Protein AF-A0A2K8NU92-F1 (afdb_monomer_lite)

Sequence (331 aa):
MNNTTYQRGRPGYGSTSLFGLRGMIVTFQVIGMVFALAGLVAYIVYFGDISNNISGDKNVQGRALAAMILGLLTYLAWKTFYAGMIIIRFVRNSDDGEITANRFVLSALSLNLGGLLTPFILTRLPNVPVRSTINPRWFLSRSMGMIAVVGAPCFLLVFFLSALNGGDSPLTTTQLFDKNAGAFGVTLGVLISQVVITLFAAITVAFYYQKNSHDLFTGPKNALRTFMKIIAVIWLIVVTIELFILLFFAIVRIFGALADVLNTLSDRNRGPLMLFAAVFNLMWTVAAMTYYIYTINKTIVGIWSDEGVVYGHFSGFARLEKAENGQTRQR

Secondary structure (DSSP, 8-state):
------------S--S-HHHHHHHHHHHHHHHHHHHHHHHHHHHHTHHHHHHHHH-TT-HHHHHHHHHHHHHHHHHHHHHHHHHHHHHHHHHHS-HHHHHHTHHHHHHHHHTTT--HHHHHHTTS-------SS-HHHHHHHHHHHHHHHHHHHHHHHHHHHHHHSSSSPPPHHHHS-TTSTHHHHHHHHHHHHHHHHHHHHHHHHHHSSTTHHHHHHSS--HHHHHHHHHHHHHHHHHHHHHHHHHHHHHHHHHHHHHHHHHHHH-TT--HHHHHHHHHHHHHHHHHHHHHHHHHHHHHHHHHSSS-----S-HHHHHHHHHHHHHTT--

Foldseek 3Di:
DDDPDDDPDDPDDDPPPPVVLLVQLLVLLVVLLVVLVVVLVVCVVCLQVCLCVQAPQDALQSQLVSLLVSLVSQLLSLLSVQLSVVLNVDSVPDDLLQCLLCLLLNLLSCVSSVRLVSLVSSVVRAQDPRWNPDQSLLVLLQSVLVSLLPSLVSSLVSSVCSSQPPYDDGDDPCQCCPPPRPNNVSNVVSVVVSVVSNVLSVVSNVQRVDPCNVCLCVDDDDPSNVVNVVSSVVSLVVSLVSLVVVLVVLVVQLVVLVVCLVVQVVDPPHDPVSNVVSVVSNVVSCVSSVSSNVSSVVSNVQNPDRIGDRDHDPVPVVVVVVVVVVVVVVD

pLDDT: mean 73.71, std 16.77, range [27.08, 94.06]

Radius of gyration: 24.45 Å; chains: 1; bounding box: 86×33×76 Å

Structure (mmCIF, N/CA/C/O backbone):
data_AF-A0A2K8NU92-F1
#
_entry.id   AF-A0A2K8NU92-F1
#
loop_
_atom_site.group_PDB
_atom_site.id
_atom_site.type_symbol
_atom_site.label_atom_id
_atom_site.label_alt_id
_atom_site.label_comp_id
_atom_site.label_asym_id
_atom_site.label_entity_id
_atom_site.label_seq_id
_atom_site.pdbx_PDB_ins_code
_atom_site.Cartn_x
_atom_site.Cartn_y
_atom_site.Cartn_z
_atom_site.occupancy
_atom_site.B_iso_or_equiv
_atom_site.auth_seq_id
_atom_site.auth_comp_id
_atom_site.auth_asym_id
_atom_site.auth_atom_id
_atom_site.pdbx_PDB_model_num
ATOM 1 N N . MET A 1 1 ? -24.387 -0.490 37.968 1.00 33.34 1 MET A N 1
ATOM 2 C CA . MET A 1 1 ? -24.768 -1.577 37.042 1.00 33.34 1 MET A CA 1
ATOM 3 C C . MET A 1 1 ? -26.036 -1.142 36.327 1.00 33.34 1 MET A C 1
ATOM 5 O O . MET A 1 1 ? -27.087 -1.173 36.942 1.00 33.34 1 MET A O 1
ATOM 9 N N . ASN A 1 2 ? -25.928 -0.665 35.083 1.00 27.08 2 ASN A N 1
ATOM 10 C CA . ASN A 1 2 ? -27.082 -0.301 34.257 1.00 27.08 2 ASN A CA 1
ATOM 11 C C . ASN A 1 2 ? -27.146 -1.274 33.078 1.00 27.08 2 ASN A C 1
ATOM 13 O O . ASN A 1 2 ? -26.315 -1.213 32.176 1.00 27.08 2 ASN A O 1
ATOM 17 N N . ASN A 1 3 ? -28.120 -2.181 33.122 1.00 30.59 3 ASN A N 1
ATOM 18 C CA . ASN A 1 3 ? -28.486 -3.048 32.009 1.00 30.59 3 ASN A CA 1
ATOM 19 C C . ASN A 1 3 ? -29.237 -2.213 30.968 1.00 30.59 3 ASN A C 1
ATOM 21 O O . ASN A 1 3 ? -30.436 -1.983 31.101 1.00 30.59 3 ASN A O 1
ATOM 25 N N . THR A 1 4 ? -28.550 -1.760 29.922 1.00 34.31 4 THR A N 1
ATOM 26 C CA . THR A 1 4 ? -29.219 -1.300 28.701 1.00 34.31 4 THR A CA 1
ATOM 27 C C . THR A 1 4 ? -29.441 -2.496 27.793 1.00 34.31 4 THR A C 1
ATOM 29 O O . THR A 1 4 ? -28.552 -2.941 27.068 1.00 34.31 4 THR A O 1
ATOM 32 N N . THR A 1 5 ? -30.651 -3.028 27.880 1.00 31.44 5 THR A N 1
ATOM 33 C CA . THR A 1 5 ? -31.230 -4.025 26.990 1.00 31.44 5 THR A CA 1
ATOM 34 C C . THR A 1 5 ? -31.162 -3.519 25.547 1.00 31.44 5 THR A C 1
ATOM 36 O O . THR A 1 5 ? -31.811 -2.536 25.191 1.00 31.44 5 THR A O 1
ATOM 39 N N . TYR A 1 6 ? -30.361 -4.181 24.711 1.00 31.69 6 TYR A N 1
ATOM 40 C CA . TYR A 1 6 ? -30.320 -3.946 23.270 1.00 31.69 6 TYR A CA 1
ATOM 41 C C . TYR A 1 6 ? -31.692 -4.268 22.669 1.00 31.69 6 TYR A C 1
ATOM 43 O O . TYR A 1 6 ? -32.076 -5.435 22.562 1.00 31.69 6 TYR A O 1
ATOM 51 N N . GLN A 1 7 ? -32.440 -3.243 22.258 1.00 29.75 7 GLN A N 1
ATOM 52 C CA . GLN A 1 7 ? -33.589 -3.455 21.387 1.00 29.75 7 GLN A CA 1
ATOM 53 C C . GLN A 1 7 ? -33.080 -3.942 20.028 1.00 29.75 7 GLN A C 1
ATOM 55 O O . GLN A 1 7 ? -32.522 -3.181 19.239 1.00 29.75 7 GLN A O 1
ATOM 60 N N . ARG A 1 8 ? -33.274 -5.239 19.765 1.00 32.34 8 ARG A N 1
ATOM 61 C CA . ARG A 1 8 ? -33.175 -5.835 18.430 1.00 32.34 8 ARG A CA 1
ATOM 62 C C . ARG A 1 8 ? -34.247 -5.198 17.544 1.00 32.34 8 ARG A C 1
ATOM 64 O O . ARG A 1 8 ? -35.399 -5.631 17.541 1.00 32.34 8 ARG A O 1
ATOM 71 N N . GLY A 1 9 ? -33.873 -4.143 16.827 1.00 32.31 9 GLY A N 1
ATOM 72 C CA . GLY A 1 9 ? -34.696 -3.561 15.773 1.00 32.31 9 GLY A CA 1
ATOM 73 C C . GLY A 1 9 ? -34.977 -4.608 14.695 1.00 32.31 9 GLY A C 1
ATOM 74 O O . GLY A 1 9 ? -34.057 -5.230 14.169 1.00 32.31 9 GLY A O 1
ATOM 75 N N . ARG A 1 10 ? -36.263 -4.828 14.408 1.00 31.06 10 ARG A N 1
ATOM 76 C CA . ARG A 1 10 ? -36.746 -5.730 13.354 1.00 31.06 10 ARG A CA 1
ATOM 77 C C . ARG A 1 10 ? -36.214 -5.295 11.974 1.00 31.06 10 ARG A C 1
ATOM 79 O O . ARG A 1 10 ? -36.157 -4.092 11.714 1.00 31.06 10 ARG A O 1
ATOM 86 N N . PRO A 1 11 ? -35.889 -6.237 11.069 1.00 38.22 11 PRO A N 1
ATOM 87 C CA . PRO A 1 11 ? -35.462 -5.919 9.713 1.00 38.22 11 PRO A CA 1
ATOM 88 C C . PRO A 1 11 ? -36.681 -5.468 8.903 1.00 38.22 11 PRO A C 1
ATOM 90 O O . PRO A 1 11 ? -37.528 -6.269 8.523 1.00 38.22 11 PRO A O 1
ATOM 93 N N . GLY A 1 12 ? -36.792 -4.161 8.690 1.00 34.81 12 GLY A N 1
ATOM 94 C CA . GLY A 1 12 ? -37.878 -3.536 7.940 1.00 34.81 12 GLY A CA 1
ATOM 95 C C . GLY A 1 12 ? -37.355 -2.575 6.883 1.00 34.81 12 GLY A C 1
ATOM 96 O O . GLY A 1 12 ? -37.779 -1.432 6.864 1.00 34.81 12 GLY A O 1
ATOM 97 N N . TYR A 1 13 ? -36.412 -3.015 6.047 1.00 37.56 13 TYR A N 1
ATOM 98 C CA . TYR A 1 13 ? -36.081 -2.385 4.764 1.00 37.56 13 TYR A CA 1
ATOM 99 C C . TYR A 1 13 ? -35.713 -3.488 3.762 1.00 37.56 13 TYR A C 1
ATOM 101 O O . TYR A 1 13 ? -35.059 -4.461 4.131 1.00 37.56 13 TYR A O 1
ATOM 109 N N . GLY A 1 14 ? -36.212 -3.349 2.530 1.00 34.28 14 GLY A N 1
ATOM 110 C CA . GLY A 1 14 ? -36.289 -4.374 1.484 1.00 34.28 14 GLY A CA 1
ATOM 111 C C . GLY A 1 14 ? -35.090 -5.319 1.374 1.00 34.28 14 GLY A C 1
ATOM 112 O O . GLY A 1 14 ? -33.940 -4.910 1.242 1.00 34.28 14 GLY A O 1
ATOM 113 N N . SER A 1 15 ? -35.408 -6.610 1.388 1.00 36.81 15 SER A N 1
ATOM 114 C CA . SER A 1 15 ? -34.535 -7.781 1.333 1.00 36.81 15 SER A CA 1
ATOM 115 C C . SER A 1 15 ? -33.903 -8.041 -0.041 1.00 36.81 15 SER A C 1
ATOM 117 O O . SER A 1 15 ? -33.656 -9.192 -0.404 1.00 36.81 15 SER A O 1
ATOM 119 N N . THR A 1 16 ? -33.561 -7.005 -0.806 1.00 40.69 16 THR A N 1
ATOM 120 C CA . THR A 1 16 ? -32.764 -7.157 -2.033 1.00 40.69 16 THR A CA 1
ATOM 121 C C . THR A 1 16 ? -31.276 -7.330 -1.683 1.00 40.69 16 THR A C 1
ATOM 123 O O . THR A 1 16 ? -30.419 -6.488 -1.919 1.00 40.69 16 THR A O 1
ATOM 126 N N . SER A 1 17 ? -30.981 -8.494 -1.095 1.00 45.88 17 SER A N 1
ATOM 127 C CA . SER A 1 17 ? -29.691 -9.196 -1.014 1.00 45.88 17 SER A CA 1
ATOM 128 C C . SER A 1 17 ? -28.484 -8.495 -0.352 1.00 45.88 17 SER A C 1
ATOM 130 O O . SER A 1 17 ? -27.400 -8.425 -0.928 1.00 45.88 17 SER A O 1
ATOM 132 N N . LEU A 1 18 ? -28.583 -8.125 0.930 1.00 50.00 18 LEU A N 1
ATOM 133 C CA . LEU A 1 18 ? -27.384 -7.915 1.775 1.00 50.00 18 LEU A CA 1
ATOM 134 C C . LEU A 1 18 ? -26.476 -9.167 1.823 1.00 50.00 18 LEU A C 1
ATOM 136 O O . LEU A 1 18 ? -25.252 -9.052 1.893 1.00 50.00 18 LEU A O 1
ATOM 140 N N . PHE A 1 19 ? -27.060 -10.362 1.663 1.00 49.69 19 PHE A N 1
ATOM 141 C CA . PHE A 1 19 ? -26.328 -11.620 1.464 1.00 49.69 19 PHE A CA 1
ATOM 142 C C . PHE A 1 19 ? -25.446 -11.596 0.201 1.00 49.69 19 PHE A C 1
ATOM 144 O O . PHE A 1 19 ? -24.307 -12.062 0.226 1.00 49.69 19 PHE A O 1
ATOM 151 N N . GLY A 1 20 ? -25.940 -10.984 -0.883 1.00 62.38 20 GLY A N 1
ATOM 152 C CA . GLY A 1 20 ? -25.165 -10.745 -2.101 1.00 62.38 20 GLY A CA 1
ATOM 153 C C . GLY A 1 20 ? -24.042 -9.737 -1.862 1.00 62.38 20 GLY A C 1
ATOM 154 O O . GLY A 1 20 ? -22.917 -9.949 -2.301 1.00 62.38 20 GLY A O 1
ATOM 155 N N . LEU A 1 21 ? -24.308 -8.692 -1.077 1.00 69.12 21 LEU A N 1
ATOM 156 C CA . LEU A 1 21 ? -23.345 -7.633 -0.781 1.00 69.12 21 LEU A CA 1
ATOM 157 C C . LEU A 1 21 ? -22.121 -8.141 0.002 1.00 69.12 21 LEU A C 1
ATOM 159 O O . LEU A 1 21 ? -20.984 -7.838 -0.367 1.00 69.12 21 LEU A O 1
ATOM 163 N N . ARG A 1 22 ? -22.331 -8.977 1.028 1.00 70.06 22 ARG A N 1
ATOM 164 C CA . ARG A 1 22 ? -21.238 -9.654 1.753 1.00 70.06 22 ARG A CA 1
ATOM 165 C C . ARG A 1 22 ? -20.412 -10.547 0.828 1.00 70.06 22 ARG A C 1
ATOM 167 O O . ARG A 1 22 ? -19.183 -10.496 0.864 1.00 70.06 22 ARG A O 1
ATOM 174 N N . GLY A 1 23 ? -21.087 -11.336 -0.012 1.00 75.38 23 GLY A N 1
ATOM 175 C CA . GLY A 1 23 ? -20.443 -12.195 -1.004 1.00 75.38 23 GLY A CA 1
ATOM 176 C C . GLY A 1 23 ? -19.578 -11.398 -1.979 1.00 75.38 23 GLY A C 1
ATOM 177 O O . GLY A 1 23 ? -18.420 -11.743 -2.187 1.00 75.38 23 GLY A O 1
ATOM 178 N N . MET A 1 24 ? -20.086 -10.280 -2.500 1.00 76.38 24 MET A N 1
ATOM 179 C CA . MET A 1 24 ? -19.346 -9.422 -3.428 1.00 76.38 24 MET A CA 1
ATOM 180 C C . MET A 1 24 ? -18.107 -8.785 -2.785 1.00 76.38 24 MET A C 1
ATOM 182 O O . MET A 1 24 ? -17.064 -8.732 -3.432 1.00 76.38 24 MET A O 1
ATOM 186 N N . ILE A 1 25 ? -18.177 -8.357 -1.514 1.00 78.56 25 ILE A N 1
ATOM 187 C CA . ILE A 1 25 ? -16.995 -7.846 -0.795 1.00 78.56 25 ILE A CA 1
ATOM 188 C C . ILE A 1 25 ? -15.916 -8.930 -0.713 1.00 78.56 25 ILE A C 1
ATOM 190 O O . ILE A 1 25 ? -14.758 -8.667 -1.029 1.00 78.56 25 ILE A O 1
ATOM 194 N N . VAL A 1 26 ? -16.286 -10.153 -0.324 1.00 81.12 26 VAL A N 1
ATOM 195 C CA . VAL A 1 26 ? -15.334 -11.271 -0.234 1.00 81.12 26 VAL A CA 1
ATOM 196 C C . VAL A 1 26 ? -14.737 -11.581 -1.606 1.00 81.12 26 VAL A C 1
ATOM 198 O O . VAL A 1 26 ? -13.517 -11.662 -1.729 1.00 81.12 26 VAL A O 1
ATOM 201 N N . THR A 1 27 ? -15.567 -11.692 -2.643 1.00 79.94 27 THR A N 1
ATOM 202 C CA . THR A 1 27 ? -15.118 -11.992 -4.007 1.00 79.94 27 THR A CA 1
ATOM 203 C C . THR A 1 27 ? -14.156 -10.932 -4.535 1.00 79.94 27 THR A C 1
ATOM 205 O O . THR A 1 27 ? -13.107 -11.278 -5.071 1.00 79.94 27 THR A O 1
ATOM 208 N N . PHE A 1 28 ? -14.444 -9.643 -4.342 1.00 80.88 28 PHE A N 1
ATOM 209 C CA . PHE A 1 28 ? -13.551 -8.581 -4.804 1.00 80.88 28 PHE A CA 1
ATOM 210 C C . PHE A 1 28 ? -12.227 -8.530 -4.048 1.00 80.88 28 PHE A C 1
ATOM 212 O O . PHE A 1 28 ? -11.201 -8.257 -4.669 1.00 80.88 28 PHE A O 1
ATOM 219 N N . GLN A 1 29 ? -12.216 -8.847 -2.751 1.00 84.12 29 GLN A N 1
ATOM 220 C CA . GLN A 1 29 ? -10.955 -8.976 -2.022 1.00 84.12 29 GLN A CA 1
ATOM 221 C C . GLN A 1 29 ? -10.135 -10.170 -2.518 1.00 84.12 29 GLN A C 1
ATOM 223 O O . GLN A 1 29 ? -8.929 -10.041 -2.705 1.00 84.12 29 GLN A O 1
ATOM 228 N N . VAL A 1 30 ? -10.773 -11.311 -2.800 1.00 83.75 30 VAL A N 1
ATOM 229 C CA . VAL A 1 30 ? -10.085 -12.482 -3.370 1.00 83.75 30 VAL A CA 1
ATOM 230 C C . VAL A 1 30 ? -9.490 -12.158 -4.737 1.00 83.75 30 VAL A C 1
ATOM 232 O O . VAL A 1 30 ? -8.311 -12.416 -4.959 1.00 83.75 30 VAL A O 1
ATOM 235 N N . ILE A 1 31 ? -10.267 -11.532 -5.623 1.00 83.69 31 ILE A N 1
ATOM 236 C CA . ILE A 1 31 ? -9.792 -11.108 -6.944 1.00 83.69 31 ILE A CA 1
ATOM 237 C C . ILE A 1 31 ? -8.601 -10.147 -6.807 1.00 83.69 31 ILE A C 1
ATOM 239 O O . ILE A 1 31 ? -7.580 -10.344 -7.461 1.00 83.69 31 ILE A O 1
ATOM 243 N N . GLY A 1 32 ? -8.691 -9.151 -5.920 1.00 79.00 32 GLY A N 1
ATOM 244 C CA . GLY A 1 32 ? -7.596 -8.212 -5.660 1.00 79.00 32 GLY A CA 1
ATOM 245 C C . GLY A 1 32 ? -6.316 -8.900 -5.175 1.00 79.00 32 GLY A C 1
ATOM 246 O O . GLY A 1 32 ? -5.235 -8.603 -5.679 1.00 79.00 32 GLY A O 1
ATOM 247 N N . MET A 1 33 ? -6.432 -9.869 -4.260 1.00 85.56 33 MET A N 1
ATOM 248 C CA . MET A 1 33 ? -5.288 -10.663 -3.793 1.00 85.56 33 MET A CA 1
ATOM 249 C C . MET A 1 33 ? -4.657 -11.487 -4.922 1.00 85.56 33 MET A C 1
ATOM 251 O O . MET A 1 33 ? -3.433 -11.528 -5.030 1.00 85.56 33 MET A O 1
ATOM 255 N N . VAL A 1 34 ? -5.471 -12.103 -5.787 1.00 86.88 34 VAL A N 1
ATOM 256 C CA . VAL A 1 34 ? -4.979 -12.872 -6.942 1.00 86.88 34 VAL A CA 1
ATOM 257 C C . VAL A 1 34 ? -4.221 -11.971 -7.916 1.00 86.88 34 VAL A C 1
ATOM 259 O O . VAL A 1 34 ? -3.120 -12.326 -8.323 1.00 86.88 34 VAL A O 1
ATOM 262 N N . PHE A 1 35 ? -4.751 -10.789 -8.247 1.00 85.25 35 PHE A N 1
ATOM 263 C CA . PHE A 1 35 ? -4.058 -9.844 -9.130 1.00 85.25 35 PHE A CA 1
ATOM 264 C C . PHE A 1 35 ? -2.761 -9.304 -8.523 1.00 85.25 35 PHE A C 1
ATOM 266 O O . PHE A 1 35 ? -1.773 -9.170 -9.241 1.00 85.25 35 PHE A O 1
ATOM 273 N N . ALA A 1 36 ? -2.731 -9.031 -7.216 1.00 83.88 36 ALA A N 1
ATOM 274 C CA . ALA A 1 36 ? -1.512 -8.594 -6.540 1.00 83.88 36 ALA A CA 1
ATOM 275 C C . ALA A 1 36 ? -0.418 -9.674 -6.585 1.00 83.88 36 ALA A C 1
ATOM 277 O O . ALA A 1 36 ? 0.737 -9.371 -6.882 1.00 83.88 36 ALA A O 1
ATOM 278 N N . LEU A 1 37 ? -0.786 -10.938 -6.355 1.00 86.69 37 LEU A N 1
ATOM 279 C CA . LEU A 1 37 ? 0.138 -12.068 -6.462 1.00 86.69 37 LEU A CA 1
ATOM 280 C C . LEU A 1 37 ? 0.583 -12.307 -7.909 1.00 86.69 37 LEU A C 1
ATOM 282 O O . LEU A 1 37 ? 1.774 -12.477 -8.151 1.00 86.69 37 LEU A O 1
ATOM 286 N N . ALA A 1 38 ? -0.337 -12.266 -8.874 1.00 87.50 38 ALA A N 1
ATOM 287 C CA . ALA A 1 38 ? -0.013 -12.414 -10.290 1.00 87.50 38 ALA A CA 1
ATOM 288 C C . ALA A 1 38 ? 0.931 -11.303 -10.779 1.00 87.50 38 ALA A C 1
ATOM 290 O O . ALA A 1 38 ? 1.893 -11.587 -11.486 1.00 87.50 38 ALA A O 1
ATOM 291 N N . GLY A 1 39 ? 0.702 -10.054 -10.357 1.00 84.38 39 GLY A N 1
ATOM 292 C CA . GLY A 1 39 ? 1.579 -8.922 -10.662 1.00 84.38 39 GLY A CA 1
ATOM 293 C C . GLY A 1 39 ? 2.973 -9.071 -10.052 1.00 84.38 39 GLY A C 1
ATOM 294 O O . GLY A 1 39 ? 3.965 -8.798 -10.724 1.00 84.38 39 GLY A O 1
ATOM 295 N N . LEU A 1 40 ? 3.063 -9.568 -8.813 1.00 87.88 40 LEU A N 1
ATOM 296 C CA . LEU A 1 40 ? 4.345 -9.864 -8.174 1.00 87.88 40 LEU A CA 1
ATOM 297 C C . LEU A 1 40 ? 5.102 -10.974 -8.918 1.00 87.88 40 LEU A C 1
ATOM 299 O O . LEU A 1 40 ? 6.280 -10.807 -9.216 1.00 87.88 40 LEU A O 1
ATOM 303 N N . VAL A 1 41 ? 4.429 -12.078 -9.257 1.00 88.88 41 VAL A N 1
ATOM 304 C CA . VAL A 1 41 ? 5.028 -13.190 -10.014 1.00 88.88 41 VAL A CA 1
ATOM 305 C C . VAL A 1 41 ? 5.499 -12.721 -11.387 1.00 88.88 41 VAL A C 1
ATOM 307 O O . VAL A 1 41 ? 6.627 -13.018 -11.766 1.00 88.88 41 VAL A O 1
ATOM 310 N N . ALA A 1 42 ? 4.682 -11.945 -12.104 1.00 87.19 42 ALA A N 1
ATOM 311 C CA . ALA A 1 42 ? 5.072 -11.373 -13.387 1.00 87.19 42 ALA A CA 1
ATOM 312 C C . ALA A 1 42 ? 6.348 -10.528 -13.251 1.00 87.19 42 ALA A C 1
ATOM 314 O O . ALA A 1 42 ? 7.287 -10.718 -14.017 1.00 87.19 42 ALA A O 1
ATOM 315 N N . TYR A 1 43 ? 6.432 -9.655 -12.243 1.00 84.81 43 TYR A N 1
ATOM 316 C CA . TYR A 1 43 ? 7.632 -8.844 -12.033 1.00 84.81 43 TYR A CA 1
ATOM 317 C C . TYR A 1 43 ? 8.866 -9.689 -11.692 1.00 84.81 43 TYR A C 1
ATOM 319 O O . TYR A 1 43 ? 9.953 -9.390 -12.172 1.00 84.81 43 TYR A O 1
ATOM 327 N N . ILE A 1 44 ? 8.718 -10.747 -10.885 1.00 86.88 44 ILE A N 1
ATOM 328 C CA . ILE A 1 44 ? 9.822 -11.667 -10.566 1.00 86.88 44 ILE A CA 1
ATOM 329 C C . ILE A 1 44 ? 10.329 -12.359 -11.837 1.00 86.88 44 ILE A C 1
ATOM 331 O O . ILE A 1 44 ? 11.537 -12.419 -12.051 1.00 86.88 44 ILE A O 1
ATOM 335 N N . VAL A 1 45 ? 9.422 -12.849 -12.689 1.00 86.50 45 VAL A N 1
ATOM 336 C CA . VAL A 1 45 ? 9.775 -13.536 -13.943 1.00 86.50 45 VAL A CA 1
ATOM 337 C C . VAL A 1 45 ? 10.519 -12.603 -14.899 1.00 86.50 45 VAL A C 1
ATOM 339 O O . VAL A 1 45 ? 11.541 -12.993 -15.450 1.00 86.50 45 VAL A O 1
ATOM 342 N N . TYR A 1 46 ? 10.058 -11.359 -15.045 1.00 84.12 46 TYR A N 1
ATOM 343 C CA . TYR A 1 46 ? 10.686 -10.362 -15.920 1.00 84.12 46 TYR A CA 1
ATOM 344 C C . TYR A 1 46 ? 11.769 -9.525 -15.223 1.00 84.12 46 TYR A C 1
ATOM 346 O O . TYR A 1 46 ? 12.210 -8.512 -15.766 1.00 84.12 46 TYR A O 1
ATOM 354 N N . PHE A 1 47 ? 12.217 -9.909 -14.022 1.00 82.31 47 PHE A N 1
ATOM 355 C CA . PHE A 1 47 ? 13.162 -9.099 -13.251 1.00 82.31 47 PHE A CA 1
ATOM 356 C C . PHE A 1 47 ? 14.485 -8.889 -13.991 1.00 82.31 47 PHE A C 1
ATOM 358 O O . PHE A 1 47 ? 15.010 -7.778 -13.981 1.00 82.31 47 PHE A O 1
ATOM 365 N N . GLY A 1 48 ? 15.010 -9.939 -14.635 1.00 74.50 48 GLY A N 1
ATOM 366 C CA . GLY A 1 48 ? 16.255 -9.874 -15.407 1.00 74.50 48 GLY A CA 1
ATOM 367 C C . GLY A 1 48 ? 16.167 -8.844 -16.531 1.00 74.50 48 GLY A C 1
ATOM 368 O O . GLY A 1 48 ? 16.959 -7.905 -16.568 1.00 74.50 48 GLY A O 1
ATOM 369 N N . ASP A 1 49 ? 15.128 -8.943 -17.360 1.00 79.94 49 ASP A N 1
ATOM 370 C CA . ASP A 1 49 ? 14.887 -8.017 -18.470 1.00 79.94 49 ASP A CA 1
ATOM 371 C C . ASP A 1 49 ? 14.677 -6.576 -17.982 1.00 79.94 49 ASP A C 1
ATOM 373 O O . ASP A 1 49 ? 15.210 -5.627 -18.557 1.00 79.94 49 ASP A O 1
ATOM 377 N N . ILE A 1 50 ? 13.918 -6.384 -16.899 1.00 78.81 50 ILE A N 1
ATOM 378 C CA . ILE A 1 50 ? 13.659 -5.057 -16.320 1.00 78.81 50 ILE A CA 1
ATOM 379 C C . ILE A 1 50 ? 14.947 -4.457 -15.751 1.00 78.81 50 ILE A C 1
ATOM 381 O O . ILE A 1 50 ? 15.243 -3.286 -15.989 1.00 78.81 50 ILE A O 1
ATOM 385 N N . SER A 1 51 ? 15.727 -5.252 -15.018 1.00 74.25 51 SER A N 1
ATOM 386 C CA . SER A 1 51 ? 17.011 -4.826 -14.465 1.00 74.25 51 SER A CA 1
ATOM 387 C C . SER A 1 51 ? 17.963 -4.410 -15.584 1.00 74.25 51 SER A C 1
ATOM 389 O O . SER A 1 51 ? 18.528 -3.316 -15.525 1.00 74.25 51 SER A O 1
ATOM 391 N N . ASN A 1 52 ? 18.083 -5.220 -16.637 1.00 73.50 52 ASN A N 1
ATOM 392 C CA . ASN A 1 52 ? 18.979 -4.949 -17.760 1.00 73.50 52 ASN A CA 1
ATOM 393 C C . ASN A 1 52 ? 18.542 -3.700 -18.552 1.00 73.50 52 ASN A C 1
ATOM 395 O O . ASN A 1 52 ? 19.384 -2.870 -18.888 1.00 73.50 52 ASN A O 1
ATOM 399 N N . ASN A 1 53 ? 17.234 -3.479 -18.739 1.00 77.00 53 ASN A N 1
ATOM 400 C CA . ASN A 1 53 ? 16.702 -2.275 -19.395 1.00 77.00 53 ASN A CA 1
ATOM 401 C C . ASN A 1 53 ? 16.897 -0.982 -18.584 1.00 77.00 53 ASN A C 1
ATOM 403 O O . ASN A 1 53 ? 17.093 0.084 -19.162 1.00 77.00 53 ASN A O 1
ATOM 407 N N . ILE A 1 54 ? 16.830 -1.050 -17.251 1.00 72.31 54 ILE A N 1
ATOM 408 C CA . ILE A 1 54 ? 17.006 0.125 -16.380 1.00 72.31 54 ILE A CA 1
ATOM 409 C C . ILE A 1 54 ? 18.481 0.515 -16.253 1.00 72.31 54 ILE A C 1
ATOM 411 O O . ILE A 1 54 ? 18.801 1.689 -16.060 1.00 72.31 54 ILE A O 1
ATOM 415 N N . SER A 1 55 ? 19.383 -0.464 -16.296 1.00 63.16 55 SER A N 1
ATOM 416 C CA . SER A 1 55 ? 20.745 -0.286 -15.798 1.00 63.16 55 SER A CA 1
ATOM 417 C C . SER A 1 55 ? 21.835 -0.474 -16.859 1.00 63.16 55 SER A C 1
ATOM 419 O O . SER A 1 55 ? 22.907 0.119 -16.726 1.00 63.16 55 SER A O 1
ATOM 421 N N . GLY A 1 56 ? 21.576 -1.227 -17.933 1.00 61.62 56 GLY A N 1
ATOM 422 C CA . GLY A 1 56 ? 22.642 -1.823 -18.740 1.00 61.62 56 GLY A CA 1
ATOM 423 C C . GLY A 1 56 ? 23.448 -2.831 -17.907 1.00 61.62 56 GLY A C 1
ATOM 424 O O . GLY A 1 56 ? 23.591 -2.668 -16.697 1.00 61.62 56 GLY A O 1
ATOM 425 N N . ASP A 1 57 ? 24.002 -3.869 -18.534 1.00 60.72 57 ASP A N 1
ATOM 426 C CA . ASP A 1 57 ? 24.515 -5.098 -17.885 1.00 60.72 57 ASP A CA 1
ATOM 427 C C . ASP A 1 57 ? 25.508 -4.942 -16.706 1.00 60.72 57 ASP A C 1
ATOM 429 O O . ASP A 1 57 ? 25.860 -5.929 -16.061 1.00 60.72 57 ASP A O 1
ATOM 433 N N . LYS A 1 58 ? 26.009 -3.737 -16.395 1.00 66.31 58 LYS A N 1
ATOM 434 C CA . LYS A 1 58 ? 27.054 -3.504 -15.380 1.00 66.31 58 LYS A CA 1
ATOM 435 C C . LYS A 1 58 ? 26.775 -2.375 -14.384 1.00 66.31 58 LYS A C 1
ATOM 437 O O . LYS A 1 58 ? 27.632 -2.094 -13.545 1.00 66.31 58 LYS A O 1
ATOM 442 N N . ASN A 1 59 ? 25.620 -1.710 -14.431 1.00 79.69 59 ASN A N 1
ATOM 443 C CA . ASN A 1 59 ? 25.355 -0.607 -13.506 1.00 79.69 59 ASN A CA 1
ATOM 444 C C . ASN A 1 59 ? 24.755 -1.101 -12.177 1.00 79.69 59 ASN A C 1
ATOM 446 O O . ASN A 1 59 ? 23.551 -1.337 -12.046 1.00 79.69 59 ASN A O 1
ATOM 450 N N . VAL A 1 60 ? 25.610 -1.179 -11.154 1.00 81.19 60 VAL A N 1
ATOM 451 C CA . VAL A 1 60 ? 25.263 -1.585 -9.780 1.00 81.19 60 VAL A CA 1
ATOM 452 C C . VAL A 1 60 ? 24.118 -0.742 -9.197 1.00 81.19 60 VAL A C 1
ATOM 454 O O . VAL A 1 60 ? 23.252 -1.268 -8.498 1.0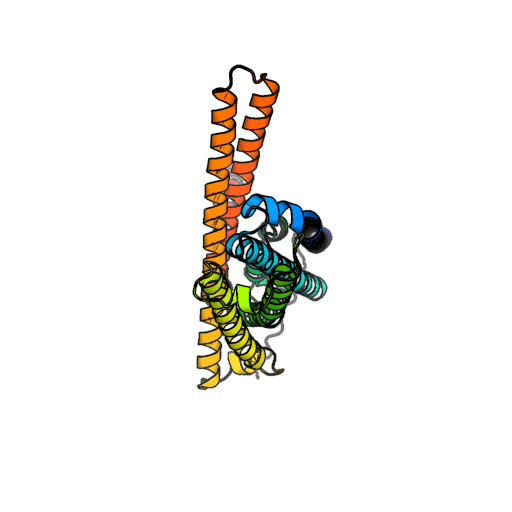0 81.19 60 VAL A O 1
ATOM 457 N N . GLN A 1 61 ? 24.069 0.559 -9.507 1.00 82.50 61 GLN A N 1
ATOM 458 C CA . GLN A 1 61 ? 23.030 1.457 -8.998 1.00 82.50 61 GLN A CA 1
ATOM 459 C C . GLN A 1 61 ? 21.656 1.129 -9.586 1.00 82.50 61 GLN A C 1
ATOM 461 O O . GLN A 1 61 ? 20.674 1.057 -8.849 1.00 82.50 61 GLN A O 1
ATOM 466 N N . GLY A 1 62 ? 21.576 0.908 -10.900 1.00 81.38 62 GLY A N 1
ATOM 467 C CA . GLY A 1 62 ? 20.307 0.603 -11.559 1.00 81.38 62 GLY A CA 1
ATOM 468 C C . GLY A 1 62 ? 19.726 -0.740 -11.106 1.00 81.38 62 GLY A C 1
ATOM 469 O O . GLY A 1 62 ? 18.521 -0.849 -10.889 1.00 81.38 62 GLY A O 1
ATOM 470 N N . ARG A 1 63 ? 20.584 -1.725 -10.822 1.00 82.38 63 ARG A N 1
ATOM 471 C CA . ARG A 1 63 ? 20.167 -2.997 -10.219 1.00 82.38 63 ARG A CA 1
ATOM 472 C C . ARG A 1 63 ? 19.669 -2.851 -8.781 1.00 82.38 63 ARG A C 1
ATOM 474 O O . ARG A 1 63 ? 18.650 -3.443 -8.431 1.00 82.38 63 ARG A O 1
ATOM 481 N N . ALA A 1 64 ? 20.332 -2.037 -7.957 1.00 85.69 64 ALA A N 1
ATOM 482 C CA . ALA A 1 64 ? 19.843 -1.724 -6.613 1.00 85.69 64 ALA A CA 1
ATOM 483 C C . ALA A 1 64 ? 18.463 -1.036 -6.663 1.00 85.69 64 ALA A C 1
ATOM 485 O O . ALA A 1 64 ? 17.583 -1.357 -5.866 1.00 85.69 64 ALA A O 1
ATOM 486 N N . LEU A 1 65 ? 18.232 -0.151 -7.638 1.00 86.44 65 LEU A N 1
ATOM 487 C CA . LEU A 1 65 ? 16.923 0.472 -7.860 1.00 86.44 65 LEU A CA 1
ATOM 488 C C . LEU A 1 65 ? 15.862 -0.541 -8.317 1.00 86.44 65 LEU A C 1
ATOM 490 O O . LEU A 1 65 ? 14.759 -0.546 -7.772 1.00 86.44 65 LEU A O 1
ATOM 494 N N . ALA A 1 66 ? 16.183 -1.437 -9.254 1.00 86.19 66 ALA A N 1
ATOM 495 C CA . ALA A 1 66 ? 15.263 -2.491 -9.690 1.00 86.19 66 ALA A CA 1
ATOM 496 C C . ALA A 1 66 ? 14.884 -3.435 -8.534 1.00 86.19 66 ALA A C 1
ATOM 498 O O . ALA A 1 66 ? 13.706 -3.755 -8.347 1.00 86.19 66 ALA A O 1
ATOM 499 N N . ALA A 1 67 ? 15.862 -3.822 -7.708 1.00 88.56 67 ALA A N 1
ATOM 500 C CA . ALA A 1 67 ? 15.645 -4.622 -6.504 1.00 88.56 67 ALA A CA 1
ATOM 501 C C . ALA A 1 67 ? 14.802 -3.879 -5.453 1.00 88.56 67 ALA A C 1
ATOM 503 O O . ALA A 1 67 ? 13.962 -4.489 -4.792 1.00 88.56 67 ALA A O 1
ATOM 504 N N . MET A 1 68 ? 14.977 -2.559 -5.318 1.00 89.44 68 MET A N 1
ATOM 505 C CA . MET A 1 68 ? 14.147 -1.718 -4.449 1.00 89.44 68 MET A CA 1
ATOM 506 C C . MET A 1 68 ? 12.686 -1.711 -4.908 1.00 89.44 68 MET A C 1
ATOM 508 O O . MET A 1 68 ? 11.788 -1.843 -4.077 1.00 89.44 68 MET A O 1
ATOM 512 N N . ILE A 1 69 ? 12.440 -1.609 -6.218 1.00 89.44 69 ILE A N 1
ATOM 513 C CA . ILE A 1 69 ? 11.087 -1.681 -6.784 1.00 89.44 69 ILE A CA 1
ATOM 514 C C . ILE A 1 69 ? 10.465 -3.056 -6.504 1.00 89.44 69 ILE A C 1
ATOM 516 O O . ILE A 1 69 ? 9.321 -3.122 -6.058 1.00 89.44 69 ILE A O 1
ATOM 520 N N . LEU A 1 70 ? 11.214 -4.149 -6.679 1.00 89.88 70 LEU A N 1
ATOM 521 C CA . LEU A 1 70 ? 10.721 -5.495 -6.369 1.00 89.88 70 LEU A CA 1
ATOM 522 C C . LEU A 1 70 ? 10.410 -5.679 -4.874 1.00 89.88 70 LEU A C 1
ATOM 524 O O . LEU A 1 70 ? 9.367 -6.232 -4.512 1.00 89.88 70 LEU A O 1
ATOM 528 N N . GLY A 1 71 ? 1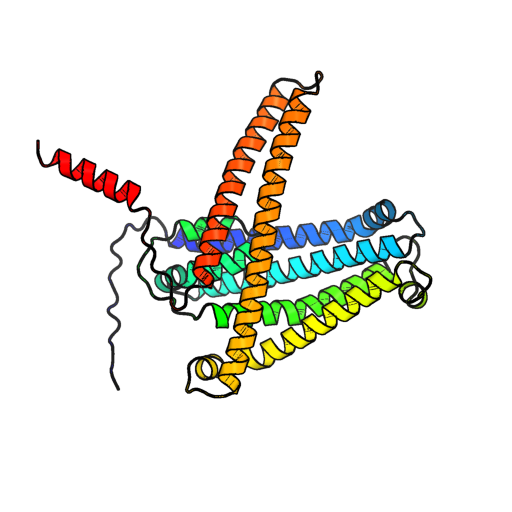1.271 -5.166 -3.992 1.00 90.69 71 GLY A N 1
ATOM 529 C CA . GLY A 1 71 ? 11.000 -5.118 -2.555 1.00 90.69 71 GLY A CA 1
ATOM 530 C C . GLY A 1 71 ? 9.703 -4.362 -2.254 1.00 90.69 71 GLY A C 1
ATOM 531 O O . GLY A 1 71 ? 8.860 -4.851 -1.497 1.00 90.69 71 GLY A O 1
ATOM 532 N N . LEU A 1 72 ? 9.491 -3.208 -2.898 1.00 90.25 72 LEU A N 1
ATOM 533 C CA . LEU A 1 72 ? 8.288 -2.390 -2.723 1.00 90.25 72 LEU A CA 1
ATOM 534 C C . LEU A 1 72 ? 7.033 -3.126 -3.194 1.00 90.25 72 LEU A C 1
ATOM 536 O O . LEU A 1 72 ? 6.033 -3.146 -2.480 1.00 90.25 72 LEU A O 1
ATOM 540 N N . LEU A 1 73 ? 7.087 -3.776 -4.357 1.00 89.56 73 LEU A N 1
ATOM 541 C CA . LEU A 1 73 ? 5.986 -4.592 -4.870 1.00 89.56 73 LEU A CA 1
ATOM 542 C C . LEU A 1 73 ? 5.671 -5.766 -3.942 1.00 89.56 73 LEU A C 1
ATOM 544 O O . LEU A 1 73 ? 4.501 -6.045 -3.693 1.00 89.56 73 LEU A O 1
ATOM 548 N N . THR A 1 74 ? 6.691 -6.400 -3.364 1.00 91.06 74 THR A N 1
ATOM 549 C CA . THR A 1 74 ? 6.513 -7.464 -2.365 1.00 91.06 74 THR A CA 1
ATOM 550 C C . THR A 1 74 ? 5.809 -6.934 -1.117 1.00 91.06 74 THR A C 1
ATOM 552 O O . THR A 1 74 ? 4.856 -7.548 -0.636 1.00 91.06 74 THR A O 1
ATOM 555 N N . TYR A 1 75 ? 6.226 -5.769 -0.612 1.00 90.69 75 TYR A N 1
ATOM 556 C CA . TYR A 1 75 ? 5.576 -5.118 0.525 1.00 90.69 75 TYR A CA 1
ATOM 557 C C . TYR A 1 75 ? 4.108 -4.787 0.232 1.00 90.69 75 TYR A C 1
ATOM 559 O O . TYR A 1 75 ? 3.232 -5.072 1.048 1.00 90.69 75 TYR A O 1
ATOM 567 N N . LEU A 1 76 ? 3.819 -4.230 -0.948 1.00 88.69 76 LEU A N 1
ATOM 568 C CA . LEU A 1 76 ? 2.457 -3.909 -1.378 1.00 88.69 76 LEU A CA 1
ATOM 569 C C . LEU A 1 76 ? 1.599 -5.168 -1.567 1.00 88.69 76 LEU A C 1
ATOM 571 O O . LEU A 1 76 ? 0.431 -5.172 -1.173 1.00 88.69 76 LEU A O 1
ATOM 575 N N . ALA A 1 77 ? 2.166 -6.250 -2.103 1.00 87.88 77 ALA A N 1
ATOM 576 C CA . ALA A 1 77 ? 1.489 -7.537 -2.230 1.00 87.88 77 ALA A CA 1
ATOM 577 C C . ALA A 1 77 ? 1.162 -8.134 -0.853 1.00 87.88 77 ALA A C 1
ATOM 579 O O . ALA A 1 77 ? 0.024 -8.541 -0.615 1.00 87.88 77 ALA A O 1
ATOM 580 N N . TRP A 1 78 ? 2.112 -8.105 0.089 1.00 90.00 78 TRP A N 1
ATOM 581 C CA . TRP A 1 78 ? 1.881 -8.538 1.468 1.00 90.00 78 TRP A CA 1
ATOM 582 C C . TRP A 1 78 ? 0.811 -7.693 2.167 1.00 90.00 78 TRP A C 1
ATOM 584 O O . TRP A 1 78 ? -0.121 -8.239 2.761 1.00 90.00 78 TRP A O 1
ATOM 594 N N . LYS A 1 79 ? 0.902 -6.362 2.053 1.00 87.25 79 LYS A N 1
ATOM 595 C CA . LYS A 1 79 ? -0.102 -5.419 2.565 1.00 87.25 79 LYS A CA 1
ATOM 596 C C . LYS A 1 79 ? -1.494 -5.769 2.033 1.00 87.25 79 LYS A C 1
ATOM 598 O O . LYS A 1 79 ? -2.426 -5.897 2.829 1.00 87.25 79 LYS A O 1
ATOM 603 N N . THR A 1 80 ? -1.603 -6.002 0.721 1.00 86.00 80 THR A N 1
ATOM 604 C CA . THR A 1 80 ? -2.834 -6.410 0.020 1.00 86.00 80 THR A CA 1
ATOM 605 C C . THR A 1 80 ? -3.393 -7.722 0.562 1.00 86.00 80 THR A C 1
ATOM 607 O O . THR A 1 80 ? -4.568 -7.795 0.924 1.00 86.00 80 THR A O 1
ATOM 610 N N . PHE A 1 81 ? -2.543 -8.740 0.688 1.00 86.69 81 PHE A N 1
ATOM 611 C CA . PHE A 1 81 ? -2.925 -10.054 1.191 1.00 86.69 81 PHE A CA 1
ATOM 612 C C . PHE A 1 81 ? -3.414 -9.998 2.645 1.00 86.69 81 PHE A C 1
ATOM 614 O O . PHE A 1 81 ? -4.510 -10.462 2.966 1.00 86.69 81 PHE A O 1
ATOM 621 N N . TYR A 1 82 ? -2.641 -9.369 3.533 1.00 88.31 82 TYR A N 1
ATOM 622 C CA . TYR A 1 82 ? -2.959 -9.314 4.957 1.00 88.31 82 TYR A CA 1
ATOM 623 C C . TYR A 1 82 ? -4.241 -8.527 5.247 1.00 88.31 82 TYR A C 1
ATOM 625 O O . TYR A 1 82 ? -5.113 -9.008 5.977 1.00 88.31 82 TYR A O 1
ATOM 633 N N . ALA A 1 83 ? -4.408 -7.337 4.664 1.00 83.94 83 ALA A N 1
ATOM 634 C CA . ALA A 1 83 ? -5.629 -6.579 4.913 1.00 83.94 83 ALA A CA 1
ATOM 635 C C . ALA A 1 83 ? -6.849 -7.199 4.205 1.00 83.94 83 ALA A C 1
ATOM 637 O O . ALA A 1 83 ? -7.946 -7.147 4.761 1.00 83.94 83 ALA A O 1
ATOM 638 N N . GLY A 1 84 ? -6.669 -7.856 3.051 1.00 83.56 84 GLY A N 1
ATOM 639 C CA . GLY A 1 84 ? -7.713 -8.665 2.413 1.00 83.56 84 GLY A CA 1
ATOM 640 C C . GLY A 1 84 ? -8.225 -9.772 3.342 1.00 83.56 84 GLY A C 1
ATOM 641 O O . GLY A 1 84 ? -9.434 -9.891 3.557 1.00 83.56 84 GLY A O 1
ATOM 642 N N . MET A 1 85 ? -7.317 -10.510 3.992 1.00 86.12 85 MET A N 1
ATOM 643 C CA . MET A 1 85 ? -7.674 -11.512 5.007 1.00 86.12 85 MET A CA 1
ATOM 644 C C . MET A 1 85 ? -8.432 -10.909 6.197 1.00 86.12 85 MET A C 1
ATOM 646 O O . MET A 1 85 ? -9.422 -11.492 6.646 1.00 86.12 85 MET A O 1
ATOM 650 N N . ILE A 1 86 ? -8.008 -9.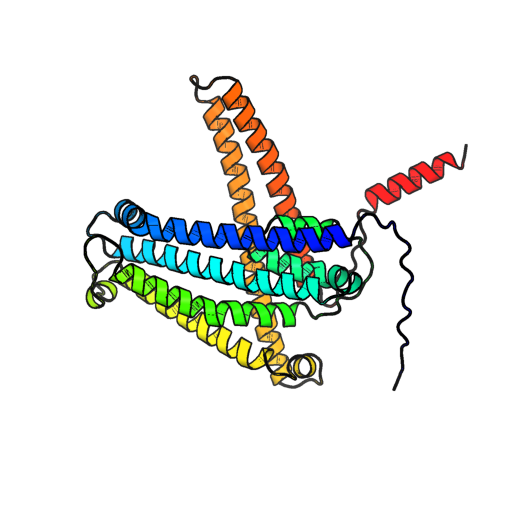743 6.702 1.00 85.44 86 ILE A N 1
ATOM 651 C CA . ILE A 1 86 ? -8.712 -9.047 7.793 1.00 85.44 86 ILE A CA 1
ATOM 652 C C . ILE A 1 86 ? -10.135 -8.679 7.375 1.00 85.44 86 ILE A C 1
ATOM 654 O O . ILE A 1 86 ? -11.066 -8.939 8.135 1.00 85.44 86 ILE A O 1
ATOM 658 N N . ILE A 1 87 ? -10.321 -8.111 6.181 1.00 83.25 87 ILE A N 1
ATOM 659 C CA . ILE A 1 87 ? -11.644 -7.703 5.692 1.00 83.25 87 ILE A CA 1
ATOM 660 C C . ILE A 1 87 ? -12.552 -8.925 5.532 1.00 83.25 87 ILE A C 1
ATOM 662 O O . ILE A 1 87 ? -13.687 -8.900 6.000 1.00 83.25 87 ILE A O 1
ATOM 666 N N . ILE A 1 88 ? -12.058 -10.018 4.941 1.00 84.44 88 ILE A N 1
ATOM 667 C CA . ILE A 1 88 ? -12.836 -11.257 4.784 1.00 84.44 88 ILE A CA 1
ATOM 668 C C . ILE A 1 88 ? -13.229 -11.822 6.152 1.00 84.44 88 ILE A C 1
ATOM 670 O O . ILE A 1 88 ? -14.389 -12.179 6.364 1.00 84.44 88 ILE A O 1
ATOM 674 N N . ARG A 1 89 ? -12.285 -11.883 7.099 1.00 85.62 89 ARG A N 1
ATOM 675 C CA . ARG A 1 89 ? -12.551 -12.365 8.459 1.00 85.62 89 ARG A CA 1
ATOM 676 C C . ARG A 1 89 ? -13.551 -11.471 9.190 1.00 85.62 89 ARG A C 1
ATOM 678 O O . ARG A 1 89 ? -14.386 -11.993 9.921 1.00 85.62 89 ARG A O 1
ATOM 685 N N . PHE A 1 90 ? -13.475 -10.159 8.997 1.00 81.19 90 PHE A N 1
ATOM 686 C CA . PHE A 1 90 ? -14.408 -9.204 9.583 1.00 81.19 90 PHE A CA 1
ATOM 687 C C . PHE A 1 90 ? -15.821 -9.396 9.017 1.00 81.19 90 PHE A C 1
ATOM 689 O O . PHE A 1 90 ? -16.756 -9.649 9.764 1.00 81.19 90 PHE A O 1
ATOM 696 N N . VAL A 1 91 ? -15.973 -9.397 7.689 1.00 81.31 91 VAL A N 1
ATOM 697 C CA . VAL A 1 91 ? -17.277 -9.538 7.013 1.00 81.31 91 VAL A CA 1
ATOM 698 C C . VAL A 1 91 ? -17.949 -10.885 7.303 1.00 81.31 91 VAL A C 1
ATOM 700 O O . VAL A 1 91 ? -19.175 -10.956 7.374 1.00 81.31 91 VAL A O 1
ATOM 703 N N . ARG A 1 92 ? -17.169 -11.960 7.484 1.00 80.81 92 ARG A N 1
ATOM 704 C CA . ARG A 1 92 ? -17.708 -13.288 7.822 1.00 80.81 92 ARG A CA 1
ATOM 705 C C . ARG A 1 92 ? -18.176 -13.415 9.271 1.00 80.81 92 ARG A C 1
ATOM 707 O O . ARG A 1 92 ? -19.085 -14.197 9.516 1.00 80.81 92 ARG A O 1
ATOM 714 N N . ASN A 1 93 ? -17.564 -12.683 10.203 1.00 79.88 93 ASN A N 1
ATOM 715 C CA . ASN A 1 93 ? -17.831 -12.830 11.638 1.00 79.88 93 ASN A CA 1
ATOM 716 C C . ASN A 1 93 ? -18.703 -11.712 12.232 1.00 79.88 93 ASN A C 1
ATOM 718 O O . ASN A 1 93 ? -19.094 -11.829 13.388 1.00 79.88 93 ASN A O 1
ATOM 722 N N . SER A 1 94 ? -18.990 -10.650 11.475 1.00 74.31 94 SER A N 1
ATOM 723 C CA . SER A 1 94 ? -19.777 -9.502 11.940 1.00 74.31 94 SER A CA 1
ATOM 724 C C . SER A 1 94 ? -21.216 -9.493 11.419 1.00 74.31 94 SER A C 1
ATOM 726 O O . SER A 1 94 ? -21.523 -9.977 10.322 1.00 74.31 94 SER A O 1
ATOM 728 N N . ASP A 1 95 ? -22.103 -8.873 12.197 1.00 75.19 95 ASP A N 1
ATOM 729 C CA . ASP A 1 95 ? -23.489 -8.597 11.809 1.00 75.19 95 ASP A CA 1
ATOM 730 C C . ASP A 1 95 ? -23.583 -7.419 10.819 1.00 75.19 95 ASP A C 1
ATOM 732 O O . ASP A 1 95 ? -22.692 -6.573 10.734 1.00 75.19 95 ASP A O 1
ATOM 736 N N . ASP A 1 96 ? -24.682 -7.327 10.055 1.00 63.41 96 ASP A N 1
ATOM 737 C CA . ASP A 1 96 ? -24.851 -6.298 9.006 1.00 63.41 96 ASP A CA 1
ATOM 738 C C . ASP A 1 96 ? -24.811 -4.873 9.577 1.00 63.41 96 ASP A C 1
ATOM 740 O O . ASP A 1 96 ? -24.301 -3.941 8.945 1.00 63.41 96 ASP A O 1
ATOM 744 N N . GLY A 1 97 ? -25.301 -4.717 10.810 1.00 61.56 97 GLY A N 1
ATOM 745 C CA . GLY A 1 97 ? -25.213 -3.469 11.561 1.00 61.56 97 GLY A CA 1
ATOM 746 C C . GLY A 1 97 ? -23.770 -3.089 11.897 1.00 61.56 97 GLY A C 1
ATOM 747 O O . GLY A 1 97 ? -23.399 -1.926 11.756 1.00 61.56 97 GLY A O 1
ATOM 748 N N . GLU A 1 98 ? -22.929 -4.059 12.259 1.00 64.44 98 GLU A N 1
ATOM 749 C CA . GLU A 1 98 ? -21.514 -3.824 12.565 1.00 64.44 98 GLU A CA 1
ATOM 750 C C . GLU A 1 98 ? -20.699 -3.497 11.309 1.00 64.44 98 GLU A C 1
ATOM 752 O O . GLU A 1 98 ? -19.822 -2.632 11.346 1.00 64.44 98 GLU A O 1
ATOM 757 N N . ILE A 1 99 ? -21.000 -4.142 10.178 1.00 68.00 99 ILE A N 1
ATOM 758 C CA . ILE A 1 99 ? -20.356 -3.848 8.888 1.00 68.00 99 ILE A CA 1
ATOM 759 C C . ILE A 1 99 ? -20.681 -2.418 8.450 1.00 68.00 99 ILE A C 1
ATOM 761 O O . ILE A 1 99 ? -19.790 -1.667 8.049 1.00 68.00 99 ILE A O 1
ATOM 765 N N . THR A 1 100 ? -21.946 -2.018 8.582 1.00 65.50 100 THR A N 1
ATOM 766 C CA . THR A 1 100 ? -22.394 -0.661 8.248 1.00 65.50 100 THR A CA 1
ATOM 767 C C . THR A 1 100 ? -21.765 0.380 9.179 1.00 65.50 100 THR A C 1
ATOM 769 O O . THR A 1 100 ? -21.312 1.426 8.711 1.00 65.50 100 THR A O 1
ATOM 772 N N . ALA A 1 101 ? -21.651 0.072 10.475 1.00 60.09 101 ALA A N 1
ATOM 773 C CA . ALA A 1 101 ? -21.040 0.948 11.474 1.00 60.09 101 ALA A CA 1
ATOM 774 C C . ALA A 1 101 ? -19.529 1.162 11.252 1.00 60.09 101 ALA A C 1
ATOM 776 O O . ALA A 1 101 ? -19.021 2.257 11.484 1.00 60.09 101 ALA A O 1
ATOM 777 N N . ASN A 1 102 ? -18.814 0.146 10.756 1.00 67.56 102 ASN A N 1
ATOM 778 C CA . ASN A 1 102 ? -17.359 0.183 10.554 1.00 67.56 102 ASN A CA 1
ATOM 779 C C . ASN A 1 102 ? -16.942 0.393 9.083 1.00 67.56 102 ASN A C 1
ATOM 781 O O . ASN A 1 102 ? -15.766 0.243 8.734 1.00 67.56 102 ASN A O 1
ATOM 785 N N . ARG A 1 103 ? -17.878 0.775 8.202 1.00 70.81 103 ARG A N 1
ATOM 786 C CA . ARG A 1 103 ? -17.651 0.887 6.748 1.00 70.81 103 ARG A CA 1
ATOM 787 C C . ARG A 1 103 ? -16.470 1.781 6.361 1.00 70.81 103 ARG A C 1
ATOM 789 O O . ARG A 1 103 ? -15.796 1.496 5.381 1.00 70.81 103 ARG A O 1
ATOM 796 N N . PHE A 1 104 ? -16.181 2.838 7.122 1.00 68.25 104 PHE A N 1
ATOM 797 C CA . PHE A 1 104 ? -15.075 3.754 6.817 1.00 68.25 104 PHE A CA 1
ATOM 798 C C . PHE A 1 104 ? -13.711 3.163 7.163 1.00 68.25 104 PHE A C 1
ATOM 800 O O . PHE A 1 104 ? -12.750 3.399 6.442 1.00 68.25 104 PHE A O 1
ATOM 807 N N . VAL A 1 105 ? -13.635 2.341 8.209 1.00 70.00 105 VAL A N 1
ATOM 808 C CA . VAL A 1 105 ? -12.416 1.607 8.567 1.00 70.00 105 VAL A CA 1
ATOM 809 C C . VAL A 1 105 ? -12.123 0.534 7.522 1.00 70.00 105 VAL A C 1
ATOM 811 O O . VAL A 1 105 ? -10.990 0.401 7.065 1.00 70.00 105 VAL A O 1
ATOM 814 N N . LEU A 1 106 ? -13.163 -0.180 7.081 1.00 71.56 106 LEU A N 1
ATOM 815 C CA . LEU A 1 106 ? -13.060 -1.162 6.000 1.00 71.56 106 LEU A CA 1
ATOM 816 C C . LEU A 1 106 ? -12.723 -0.507 4.655 1.00 71.56 106 LEU A C 1
ATOM 818 O O . LEU A 1 106 ? -11.905 -1.034 3.904 1.00 71.56 106 LEU A O 1
ATOM 822 N N . SER A 1 107 ? -13.309 0.659 4.370 1.00 69.81 107 SER A N 1
ATOM 823 C CA . SER A 1 107 ? -12.992 1.469 3.191 1.00 69.81 107 SER A CA 1
ATOM 824 C C . SER A 1 107 ? -11.544 1.956 3.231 1.00 69.81 107 SER A C 1
ATOM 826 O O . SER A 1 107 ? -10.831 1.799 2.248 1.00 69.81 107 SER A O 1
ATOM 828 N N . ALA A 1 108 ? -11.068 2.463 4.373 1.00 70.62 108 ALA A N 1
ATOM 829 C CA . ALA A 1 108 ? -9.688 2.916 4.546 1.00 70.62 108 ALA A CA 1
ATOM 830 C C . ALA A 1 108 ? -8.685 1.782 4.359 1.00 70.62 108 ALA A C 1
ATOM 832 O O . ALA A 1 108 ? -7.683 1.964 3.671 1.00 70.62 108 ALA A O 1
ATOM 833 N N . LEU A 1 109 ? -8.964 0.604 4.923 1.00 75.00 109 LEU A N 1
ATOM 834 C CA . LEU A 1 109 ? -8.131 -0.566 4.687 1.00 75.00 109 LEU A CA 1
ATOM 835 C C . LEU A 1 109 ? -8.147 -0.949 3.216 1.00 75.00 109 LEU A C 1
ATOM 837 O O . LEU A 1 109 ? -7.077 -1.049 2.643 1.00 75.00 109 LEU A O 1
ATOM 841 N N . SER A 1 110 ? -9.316 -1.080 2.586 1.00 75.12 110 SER A N 1
ATOM 842 C CA . SER A 1 110 ? -9.397 -1.516 1.190 1.00 75.12 110 SER A CA 1
ATOM 843 C C . SER A 1 110 ? -8.811 -0.519 0.186 1.00 75.12 110 SER A C 1
ATOM 845 O O . SER A 1 110 ? -8.201 -0.947 -0.793 1.00 75.12 110 SER A O 1
ATOM 847 N N . LEU A 1 111 ? -8.981 0.790 0.398 1.00 71.50 111 LEU A N 1
ATOM 848 C CA . LEU A 1 111 ? -8.383 1.825 -0.453 1.00 71.50 111 LEU A CA 1
ATOM 849 C C . LEU A 1 111 ? -6.855 1.768 -0.388 1.00 71.50 111 LEU A C 1
ATOM 851 O O . LEU A 1 111 ? -6.199 1.901 -1.417 1.00 71.50 111 LEU A O 1
ATOM 855 N N . ASN A 1 112 ? -6.303 1.464 0.790 1.00 68.19 112 ASN A N 1
ATOM 856 C CA . ASN A 1 112 ? -4.869 1.252 0.981 1.00 68.19 112 ASN A CA 1
ATOM 857 C C . ASN A 1 112 ? -4.314 -0.020 0.314 1.00 68.19 112 ASN A C 1
ATOM 859 O O . ASN A 1 112 ? -3.095 -0.182 0.271 1.00 68.19 112 ASN A O 1
ATOM 863 N N . LEU A 1 113 ? -5.176 -0.897 -0.215 1.00 59.72 113 LEU A N 1
ATOM 864 C CA . LEU A 1 113 ? -4.806 -2.086 -1.002 1.00 59.72 113 LEU A CA 1
ATOM 865 C C . LEU A 1 113 ? -4.915 -1.858 -2.512 1.00 59.72 113 LEU A C 1
ATOM 867 O O . LEU A 1 113 ? -4.764 -2.800 -3.281 1.00 59.72 113 LEU A O 1
ATOM 871 N N . GLY A 1 114 ? -5.294 -0.653 -2.951 1.00 54.31 114 GLY A N 1
ATOM 872 C CA . GLY A 1 114 ? -5.700 -0.427 -4.341 1.00 54.31 114 GLY A CA 1
ATOM 873 C C . GLY A 1 114 ? -7.031 -1.104 -4.707 1.00 54.31 114 GLY A C 1
ATOM 874 O O . GLY A 1 114 ? -7.415 -1.133 -5.875 1.00 54.31 114 GLY A O 1
ATOM 875 N N . GLY A 1 115 ? -7.769 -1.633 -3.722 1.00 58.03 115 GLY A N 1
ATOM 876 C CA . GLY A 1 115 ? -9.069 -2.260 -3.924 1.00 58.03 115 GLY A CA 1
ATOM 877 C C . GLY A 1 115 ? -10.143 -1.206 -4.172 1.00 58.03 115 GLY A C 1
ATOM 878 O O . GLY A 1 115 ? -10.639 -0.596 -3.228 1.00 58.03 115 GLY A O 1
ATOM 879 N N . LEU A 1 116 ? -10.519 -1.011 -5.437 1.00 56.88 116 LEU A N 1
ATOM 880 C CA . LEU A 1 116 ? -11.538 -0.041 -5.870 1.00 56.88 116 LEU A CA 1
ATOM 881 C C . LEU A 1 116 ? -12.973 -0.492 -5.572 1.00 56.88 116 LEU A C 1
ATOM 883 O O . LEU A 1 116 ? -13.859 0.320 -5.310 1.00 56.88 116 LEU A O 1
ATOM 887 N N . LEU A 1 117 ? -13.204 -1.802 -5.609 1.00 57.84 117 LEU A N 1
ATOM 888 C CA . LEU A 1 117 ? -14.552 -2.364 -5.662 1.00 57.84 117 LEU A CA 1
ATOM 889 C C . LEU A 1 117 ? -15.188 -2.539 -4.277 1.00 57.84 117 LEU A C 1
ATOM 891 O O . LEU A 1 117 ? -16.399 -2.401 -4.126 1.00 57.84 117 LEU A O 1
ATOM 895 N N . THR A 1 118 ? -14.392 -2.768 -3.235 1.00 58.06 118 THR A N 1
ATOM 896 C CA . THR A 1 118 ? -14.918 -2.890 -1.867 1.00 58.06 118 THR A CA 1
ATOM 897 C C . THR A 1 118 ? -15.393 -1.547 -1.300 1.00 58.06 118 THR A C 1
ATOM 899 O O . THR A 1 118 ? -16.515 -1.497 -0.802 1.00 58.06 118 THR A O 1
ATOM 902 N N . PRO A 1 119 ? -14.655 -0.427 -1.434 1.00 55.66 119 PRO A N 1
ATOM 903 C CA . PRO A 1 119 ? -15.174 0.902 -1.107 1.00 55.66 119 PRO A CA 1
ATOM 904 C C . PRO A 1 119 ? -16.414 1.260 -1.938 1.00 55.66 119 PRO A C 1
ATOM 906 O O . PRO A 1 119 ? -17.324 1.904 -1.427 1.00 55.66 119 PRO A O 1
ATOM 909 N N . PHE A 1 120 ? -16.489 0.794 -3.193 1.00 58.19 120 PHE A N 1
ATOM 910 C CA . PHE A 1 120 ? -17.666 0.947 -4.056 1.00 58.19 120 PHE A CA 1
ATOM 911 C C . PHE A 1 120 ? -18.917 0.246 -3.541 1.00 58.19 120 PHE A C 1
ATOM 913 O O . PHE A 1 120 ? -20.012 0.800 -3.582 1.00 58.19 120 PHE A O 1
ATOM 920 N N . ILE A 1 121 ? -18.771 -0.961 -3.016 1.00 56.69 121 ILE A N 1
ATOM 921 C CA . ILE A 1 121 ? -19.892 -1.645 -2.383 1.00 56.69 121 ILE A CA 1
ATOM 922 C C . ILE A 1 121 ? -20.274 -0.959 -1.067 1.00 56.69 121 ILE A C 1
ATOM 924 O O . ILE A 1 121 ? -21.456 -0.805 -0.766 1.00 56.69 121 ILE A O 1
ATOM 928 N N . LEU A 1 122 ? -19.285 -0.536 -0.278 1.00 56.62 122 LEU A N 1
ATOM 929 C CA . LEU A 1 122 ? -19.513 0.037 1.049 1.00 56.62 122 LEU A CA 1
ATOM 930 C C . LEU A 1 122 ? -20.225 1.400 1.004 1.00 56.62 122 LEU A C 1
ATOM 932 O O . LEU A 1 122 ? -20.924 1.739 1.958 1.00 56.62 122 LEU A O 1
ATOM 936 N N . THR A 1 123 ? -20.117 2.165 -0.089 1.00 58.72 123 THR A N 1
ATOM 937 C CA . THR A 1 123 ? -20.909 3.397 -0.285 1.00 58.72 123 THR A CA 1
ATOM 938 C C . THR A 1 123 ? -22.377 3.130 -0.612 1.00 58.72 123 THR A C 1
ATOM 940 O O . THR A 1 123 ? -23.200 4.020 -0.412 1.00 58.72 123 THR A O 1
ATOM 943 N N . ARG A 1 124 ? -22.725 1.916 -1.062 1.00 53.53 124 ARG A N 1
ATOM 944 C CA . ARG A 1 124 ? -24.115 1.491 -1.305 1.00 53.53 124 ARG A CA 1
ATOM 945 C C . ARG A 1 124 ? -24.832 1.017 -0.039 1.00 53.53 124 ARG A C 1
ATOM 947 O O . ARG A 1 124 ? -26.033 0.764 -0.088 1.00 53.53 124 ARG A O 1
ATOM 954 N N . LEU A 1 125 ? -24.121 0.881 1.085 1.00 57.22 125 LEU A N 1
ATOM 955 C CA . LEU A 1 125 ? -24.738 0.508 2.356 1.00 57.22 125 LEU A CA 1
ATOM 956 C C . LEU A 1 125 ? -25.609 1.652 2.899 1.00 57.22 125 LEU A C 1
ATOM 958 O O . LEU A 1 125 ? -25.158 2.806 2.915 1.00 57.22 125 LEU A O 1
ATOM 962 N N . PRO A 1 126 ? -26.833 1.350 3.379 1.00 46.28 126 PRO A N 1
ATOM 963 C CA . PRO A 1 126 ? -27.755 2.356 3.875 1.00 46.28 126 PRO A CA 1
ATOM 964 C C . PRO A 1 126 ? -27.124 3.137 5.019 1.00 46.28 126 PRO A C 1
ATOM 966 O O . PRO A 1 126 ? -26.410 2.606 5.872 1.00 46.28 126 PRO A O 1
ATOM 969 N N . ASN A 1 127 ? -27.389 4.437 5.030 1.00 51.28 127 ASN A N 1
ATOM 970 C CA . ASN A 1 127 ? -26.834 5.327 6.025 1.00 51.28 127 ASN A CA 1
ATOM 971 C C . ASN A 1 127 ? -27.676 5.290 7.296 1.00 51.28 127 ASN A C 1
ATOM 973 O O . ASN A 1 127 ? -28.515 6.156 7.533 1.00 51.28 127 ASN A O 1
ATOM 977 N N . VAL A 1 128 ? -27.501 4.227 8.068 1.00 50.72 128 VAL A N 1
ATOM 978 C CA . VAL A 1 128 ? -28.161 4.087 9.360 1.00 50.72 128 VAL A CA 1
ATOM 979 C C . VAL A 1 128 ? -27.310 4.836 10.396 1.00 50.72 128 VAL A C 1
ATOM 981 O O . VAL A 1 128 ? -26.085 4.698 10.370 1.00 50.72 128 VAL A O 1
ATOM 984 N N . PRO A 1 129 ? -27.901 5.653 11.288 1.00 46.22 129 PRO A N 1
ATOM 985 C CA . PRO A 1 129 ? -27.178 6.285 12.387 1.00 46.22 129 PRO A CA 1
ATOM 986 C C . PRO A 1 129 ? -26.764 5.213 13.403 1.00 46.22 129 PRO A C 1
ATOM 988 O O . PRO A 1 129 ? -27.411 5.017 14.428 1.00 46.22 129 PRO A O 1
ATOM 991 N N . VAL A 1 130 ? -25.703 4.475 13.091 1.00 46.19 130 VAL A N 1
ATOM 992 C CA . VAL A 1 130 ? -25.120 3.457 13.966 1.00 46.19 130 VAL A CA 1
ATOM 993 C C . VAL A 1 130 ? -23.769 3.973 14.430 1.00 46.19 130 VAL A C 1
ATOM 995 O O . VAL A 1 130 ? -22.944 4.392 13.618 1.00 46.19 130 VAL A O 1
ATOM 998 N N . ARG A 1 131 ? -23.536 3.960 15.744 1.00 48.72 131 ARG A N 1
ATOM 999 C CA . ARG A 1 131 ? -22.213 4.263 16.299 1.00 48.72 131 ARG A CA 1
ATOM 1000 C C . ARG A 1 131 ? -21.240 3.158 15.882 1.00 48.72 131 ARG A C 1
ATOM 1002 O O . ARG A 1 131 ? -21.587 1.982 15.969 1.00 48.72 131 ARG A O 1
ATOM 1009 N N . SER A 1 132 ? -20.036 3.541 15.452 1.00 49.16 132 SER A N 1
ATOM 1010 C CA . SER A 1 132 ? -18.938 2.606 15.164 1.00 49.16 132 SER A CA 1
ATOM 1011 C C . SER A 1 132 ? -18.718 1.703 16.376 1.00 49.16 132 SER A C 1
ATOM 1013 O O . SER A 1 132 ? -18.413 2.204 17.458 1.00 49.16 132 SER A O 1
ATOM 1015 N N . THR A 1 133 ? -18.892 0.389 16.218 1.00 56.50 133 THR A N 1
ATOM 1016 C CA . THR A 1 133 ? -18.677 -0.567 17.318 1.00 56.50 133 THR A CA 1
ATOM 1017 C C . THR A 1 133 ? -17.194 -0.726 17.644 1.00 56.50 133 THR A C 1
ATOM 1019 O O . THR A 1 133 ? -16.846 -1.140 18.746 1.00 56.50 133 THR A O 1
ATOM 1022 N N . ILE A 1 134 ? -16.312 -0.348 16.710 1.00 62.94 134 ILE A N 1
ATOM 1023 C CA . ILE A 1 134 ? -14.860 -0.410 16.865 1.00 62.94 134 ILE A CA 1
ATOM 1024 C C . ILE A 1 134 ? -14.270 0.995 16.785 1.00 62.94 134 ILE A C 1
ATOM 1026 O O . ILE A 1 134 ? -14.651 1.802 15.935 1.00 62.94 134 ILE A O 1
ATOM 1030 N N . ASN A 1 135 ? -13.297 1.286 17.653 1.00 67.06 135 ASN A N 1
ATOM 1031 C CA . ASN A 1 135 ? -12.533 2.521 17.551 1.00 67.06 135 ASN A CA 1
ATOM 1032 C C . ASN A 1 135 ? -11.608 2.462 16.313 1.00 67.06 135 ASN A C 1
ATOM 1034 O O . ASN A 1 135 ? -10.698 1.622 16.277 1.00 67.06 135 ASN A O 1
ATOM 1038 N N . PRO A 1 136 ? -11.793 3.352 15.317 1.00 63.94 136 PRO A N 1
ATOM 1039 C CA . PRO A 1 136 ? -11.063 3.305 14.051 1.00 63.94 136 PRO A CA 1
ATOM 1040 C C . PRO A 1 136 ? -9.549 3.427 14.248 1.00 63.94 136 PRO A C 1
ATOM 1042 O O . PRO A 1 136 ? -8.780 2.741 13.577 1.00 63.94 136 PRO A O 1
ATOM 1045 N N . ARG A 1 137 ? -9.113 4.240 15.220 1.00 75.06 137 ARG A N 1
ATOM 1046 C CA . ARG A 1 137 ? -7.693 4.496 15.490 1.00 75.06 137 ARG A CA 1
ATOM 1047 C C . ARG A 1 137 ? -6.984 3.257 16.026 1.00 75.06 137 ARG A C 1
ATOM 1049 O O . ARG A 1 137 ? -5.880 2.954 15.590 1.00 75.06 137 ARG A O 1
ATOM 1056 N N . TRP A 1 138 ? -7.633 2.525 16.934 1.00 75.62 138 TRP A N 1
ATOM 1057 C CA . TRP A 1 138 ? -7.082 1.294 17.509 1.00 75.62 138 TRP A CA 1
ATOM 1058 C C . TRP A 1 138 ? -7.023 0.153 16.486 1.00 75.62 138 TRP A C 1
ATOM 1060 O O . TRP A 1 138 ? -6.046 -0.594 16.431 1.00 75.62 138 TRP A O 1
ATOM 1070 N N . PHE A 1 139 ? -8.052 0.024 15.646 1.00 77.50 139 PHE A N 1
ATOM 1071 C CA . PHE A 1 139 ? -8.105 -1.042 14.646 1.00 77.50 139 PHE A CA 1
ATOM 1072 C C . PHE A 1 139 ? -7.104 -0.827 13.507 1.00 77.50 139 PHE A C 1
ATOM 1074 O O . PHE A 1 139 ? -6.426 -1.773 13.091 1.00 77.50 139 PHE A O 1
ATOM 1081 N N . LEU A 1 140 ? -6.976 0.415 13.027 1.00 78.38 140 LEU A N 1
ATOM 1082 C CA . LEU A 1 140 ? -6.001 0.775 11.998 1.00 78.38 140 LEU A CA 1
ATOM 1083 C C . LEU A 1 140 ? -4.568 0.590 12.499 1.00 78.38 140 LEU A C 1
ATOM 1085 O O . LEU A 1 140 ? -3.780 -0.042 11.802 1.00 78.38 140 LEU A O 1
ATOM 1089 N N . SER A 1 141 ? -4.237 1.053 13.709 1.00 81.31 141 SER A N 1
ATOM 1090 C CA . SER A 1 141 ? -2.884 0.895 14.260 1.00 81.31 141 SER A CA 1
ATOM 1091 C C . SER A 1 141 ? -2.508 -0.572 14.461 1.00 81.31 141 SER A C 1
ATOM 1093 O O . SER A 1 141 ? -1.396 -0.974 14.125 1.00 81.31 141 SER A O 1
ATOM 1095 N N . ARG A 1 142 ? -3.442 -1.406 14.936 1.00 83.06 142 ARG A N 1
ATOM 1096 C CA . ARG A 1 142 ? -3.218 -2.852 15.069 1.00 83.06 142 ARG A CA 1
ATOM 1097 C C . ARG A 1 142 ? -2.964 -3.521 13.717 1.00 83.06 142 ARG A C 1
ATOM 1099 O O . ARG A 1 142 ? -2.071 -4.359 13.603 1.00 83.06 142 ARG A O 1
ATOM 1106 N N . SER A 1 143 ? -3.754 -3.165 12.706 1.00 84.69 143 SER A N 1
ATOM 1107 C CA . SER A 1 143 ? -3.657 -3.761 11.370 1.00 84.69 143 SER A CA 1
ATOM 1108 C C . SER A 1 143 ? -2.380 -3.319 10.655 1.00 84.69 143 SER A C 1
ATOM 1110 O O . SER A 1 143 ? -1.635 -4.165 10.168 1.00 84.69 143 SER A O 1
ATOM 1112 N N . MET A 1 144 ? -2.083 -2.017 10.659 1.00 84.75 144 MET A N 1
ATOM 1113 C CA . MET A 1 144 ? -0.886 -1.457 10.029 1.00 84.75 144 MET A CA 1
ATOM 1114 C C . MET A 1 144 ? 0.405 -1.872 10.735 1.00 84.75 144 MET A C 1
ATOM 1116 O O . MET A 1 144 ? 1.386 -2.174 10.063 1.00 84.75 144 MET A O 1
ATOM 1120 N N . GLY A 1 145 ? 0.390 -1.988 12.067 1.00 85.69 145 GLY A N 1
ATOM 1121 C CA . GLY A 1 145 ? 1.515 -2.541 12.819 1.00 85.69 145 GLY A CA 1
ATOM 1122 C C . GLY A 1 145 ? 1.875 -3.953 12.352 1.00 85.69 145 GLY A C 1
ATOM 1123 O O . GLY A 1 145 ? 3.032 -4.220 12.057 1.00 85.69 145 GLY A O 1
ATOM 1124 N N . MET A 1 146 ? 0.891 -4.845 12.194 1.00 87.62 146 MET A N 1
ATOM 1125 C CA . MET A 1 146 ? 1.147 -6.206 11.696 1.00 87.62 146 MET A CA 1
ATOM 1126 C C . MET A 1 146 ? 1.604 -6.240 10.235 1.00 87.62 146 MET A C 1
ATOM 1128 O O . MET A 1 146 ? 2.496 -7.017 9.891 1.00 87.62 146 MET A O 1
ATOM 1132 N N . ILE A 1 147 ? 1.025 -5.388 9.383 1.00 90.06 147 ILE A N 1
ATOM 1133 C CA . ILE A 1 147 ? 1.457 -5.245 7.987 1.00 90.06 147 ILE A CA 1
ATOM 1134 C C . ILE A 1 147 ? 2.933 -4.858 7.939 1.00 90.06 147 ILE A C 1
ATOM 1136 O O . ILE A 1 147 ? 3.696 -5.492 7.217 1.00 90.06 147 ILE A O 1
ATOM 1140 N N . ALA A 1 148 ? 3.342 -3.864 8.726 1.00 90.31 148 ALA A N 1
ATOM 1141 C CA . ALA A 1 148 ? 4.702 -3.350 8.714 1.00 90.31 148 ALA A CA 1
ATOM 1142 C C . ALA A 1 148 ? 5.712 -4.290 9.394 1.00 90.31 148 ALA A C 1
ATOM 1144 O O . ALA A 1 148 ? 6.808 -4.452 8.866 1.00 90.31 148 ALA A O 1
ATOM 1145 N N . VAL A 1 149 ? 5.350 -4.967 10.496 1.00 92.62 149 VAL A N 1
ATOM 1146 C CA . VAL A 1 149 ? 6.247 -5.921 11.186 1.00 92.62 149 VAL A CA 1
ATOM 1147 C C . VAL A 1 149 ? 6.667 -7.070 10.282 1.00 92.62 149 VAL A C 1
ATOM 1149 O O . VAL A 1 149 ? 7.811 -7.499 10.357 1.00 92.62 149 VAL A O 1
ATOM 1152 N N . VAL A 1 150 ? 5.761 -7.587 9.452 1.00 92.06 150 VAL A N 1
ATOM 1153 C CA . VAL A 1 150 ? 6.078 -8.703 8.547 1.00 92.06 150 VAL A CA 1
ATOM 1154 C C . VAL A 1 150 ? 6.532 -8.189 7.182 1.00 92.06 150 VAL A C 1
ATOM 1156 O O . VAL A 1 150 ? 7.495 -8.693 6.609 1.00 92.06 150 VAL A O 1
ATOM 1159 N N . GLY A 1 151 ? 5.882 -7.142 6.675 1.00 90.62 151 GLY A N 1
ATOM 1160 C CA . GLY A 1 151 ? 6.153 -6.595 5.354 1.00 90.62 151 GLY A CA 1
ATOM 1161 C C . GLY A 1 151 ? 7.547 -5.987 5.221 1.00 90.62 151 GLY A C 1
ATOM 1162 O O . GLY A 1 151 ? 8.184 -6.206 4.195 1.00 90.62 151 GLY A O 1
ATOM 1163 N N . ALA A 1 152 ? 8.037 -5.242 6.217 1.00 91.88 152 ALA A N 1
ATOM 1164 C CA . ALA A 1 152 ? 9.344 -4.583 6.129 1.00 91.88 152 ALA A CA 1
ATOM 1165 C C . ALA A 1 152 ? 10.526 -5.583 6.117 1.00 91.88 152 ALA A C 1
ATOM 1167 O O . ALA A 1 152 ? 11.412 -5.447 5.269 1.00 91.88 152 ALA A O 1
ATOM 1168 N N . PRO A 1 153 ? 10.533 -6.655 6.936 1.00 92.94 153 PRO A N 1
ATOM 1169 C CA . PRO A 1 153 ? 11.497 -7.744 6.778 1.00 92.94 153 PRO A CA 1
ATOM 1170 C C . PRO A 1 153 ? 11.393 -8.470 5.432 1.00 92.94 153 PRO A C 1
ATOM 1172 O O . PRO A 1 153 ? 12.422 -8.750 4.821 1.00 92.94 153 PRO A O 1
ATOM 1175 N N . CYS A 1 154 ? 10.180 -8.738 4.932 1.00 92.25 154 CYS A N 1
ATOM 1176 C CA . CYS A 1 154 ? 9.998 -9.337 3.604 1.00 92.25 154 CYS A CA 1
ATOM 1177 C C . CYS A 1 154 ? 10.546 -8.436 2.489 1.00 92.25 154 CYS A C 1
ATOM 1179 O O . CYS A 1 154 ? 11.218 -8.930 1.586 1.00 92.25 154 CYS A O 1
ATOM 1181 N N . PHE A 1 155 ? 10.313 -7.122 2.577 1.00 94.06 155 PHE A N 1
ATOM 1182 C CA . PHE A 1 155 ? 10.898 -6.130 1.677 1.00 94.06 155 PHE A CA 1
ATOM 1183 C C . PHE A 1 155 ? 12.423 -6.248 1.673 1.00 94.06 155 PHE A C 1
ATOM 1185 O O . PHE A 1 155 ? 13.022 -6.356 0.606 1.00 94.06 155 PHE A O 1
ATOM 1192 N N . LEU A 1 156 ? 13.054 -6.233 2.855 1.00 93.06 156 LEU A N 1
ATOM 1193 C CA . LEU A 1 156 ? 14.514 -6.275 2.971 1.00 93.06 156 LEU A CA 1
ATOM 1194 C C . LEU A 1 156 ? 15.088 -7.576 2.421 1.00 93.06 156 LEU A C 1
ATOM 1196 O O . LEU A 1 156 ? 16.077 -7.552 1.690 1.00 93.06 156 LEU A O 1
ATOM 1200 N N . LEU A 1 157 ? 14.452 -8.701 2.741 1.00 92.25 157 LEU A N 1
ATOM 1201 C CA . LEU A 1 157 ? 14.855 -10.010 2.251 1.00 92.25 157 LEU A CA 1
ATOM 1202 C C . LEU A 1 157 ? 14.813 -10.051 0.722 1.00 92.25 157 LEU A C 1
ATOM 1204 O O . LEU A 1 157 ? 15.802 -10.423 0.095 1.00 92.25 157 LEU A O 1
ATOM 1208 N N . VAL A 1 158 ? 13.709 -9.615 0.112 1.00 91.44 158 VAL A N 1
ATOM 1209 C CA . VAL A 1 158 ? 13.581 -9.603 -1.350 1.00 91.44 158 VAL A CA 1
ATOM 1210 C C . VAL A 1 158 ? 14.538 -8.603 -1.990 1.00 91.44 158 VAL A C 1
ATOM 1212 O O . VAL A 1 158 ? 15.143 -8.926 -3.011 1.00 91.44 158 VAL A O 1
ATOM 1215 N N . PHE A 1 159 ? 14.735 -7.432 -1.384 1.00 91.62 159 PHE A N 1
ATOM 1216 C CA . PHE A 1 159 ? 15.707 -6.446 -1.848 1.00 91.62 159 PHE A CA 1
ATOM 1217 C C . PHE A 1 159 ? 17.114 -7.047 -1.922 1.00 91.62 159 PHE A C 1
ATOM 1219 O O . PHE A 1 159 ? 17.723 -7.025 -2.987 1.00 91.62 159 PHE A O 1
ATOM 1226 N N . PHE A 1 160 ? 17.617 -7.638 -0.833 1.00 90.62 160 PHE A N 1
ATOM 1227 C CA . PHE A 1 160 ? 18.965 -8.210 -0.824 1.00 90.62 160 PHE A CA 1
ATOM 1228 C C . PHE A 1 160 ? 19.082 -9.446 -1.716 1.00 90.62 160 PHE A C 1
ATOM 1230 O O . PHE A 1 160 ? 20.064 -9.562 -2.446 1.00 90.62 160 PHE A O 1
ATOM 1237 N N . LEU A 1 161 ? 18.087 -10.341 -1.723 1.00 89.25 161 LEU A N 1
ATOM 1238 C CA . LEU A 1 161 ? 18.108 -11.510 -2.606 1.00 89.25 161 LEU A CA 1
ATOM 1239 C C . LEU A 1 161 ? 18.149 -11.107 -4.081 1.00 89.25 161 LEU A C 1
ATOM 1241 O O . LEU A 1 161 ? 18.935 -11.671 -4.838 1.00 89.25 161 LEU A O 1
ATOM 1245 N N . SER A 1 162 ? 17.348 -10.118 -4.476 1.00 86.88 162 SER A N 1
ATOM 1246 C CA . SER A 1 162 ? 17.264 -9.661 -5.867 1.00 86.88 162 SER A CA 1
ATOM 1247 C C . SER A 1 162 ? 18.471 -8.810 -6.255 1.00 86.88 162 SER A C 1
ATOM 1249 O O . SER A 1 162 ? 19.000 -8.950 -7.352 1.00 86.88 162 SER A O 1
ATOM 1251 N N . ALA A 1 163 ? 18.974 -7.968 -5.348 1.00 85.31 163 ALA A N 1
ATOM 1252 C CA . ALA A 1 163 ? 20.180 -7.187 -5.592 1.00 85.31 163 ALA A CA 1
ATOM 1253 C C . ALA A 1 163 ? 21.408 -8.095 -5.762 1.00 85.31 163 ALA A C 1
ATOM 1255 O O . ALA A 1 163 ? 22.182 -7.898 -6.692 1.00 85.31 163 ALA A O 1
ATOM 1256 N N . LEU A 1 164 ? 21.565 -9.130 -4.932 1.00 85.62 164 LEU A N 1
ATOM 1257 C CA . LEU A 1 164 ? 22.723 -10.030 -4.989 1.00 85.62 164 LEU A CA 1
ATOM 1258 C C . LEU A 1 164 ? 22.628 -11.048 -6.133 1.00 85.62 164 LEU A C 1
ATOM 1260 O O . LEU A 1 164 ? 23.618 -11.270 -6.823 1.00 85.62 164 LEU A O 1
ATOM 1264 N N . ASN A 1 165 ? 21.440 -11.598 -6.408 1.00 81.56 165 ASN A N 1
ATOM 1265 C CA . ASN A 1 165 ? 21.278 -12.707 -7.362 1.00 81.56 165 ASN A CA 1
ATOM 1266 C C . ASN A 1 165 ? 20.595 -12.338 -8.689 1.00 81.56 165 ASN A C 1
ATOM 1268 O O . ASN A 1 165 ? 20.515 -13.182 -9.572 1.00 81.56 165 ASN A O 1
ATOM 1272 N N . GLY A 1 166 ? 20.060 -11.127 -8.847 1.00 67.75 166 GLY A N 1
ATOM 1273 C CA . GLY A 1 166 ? 19.239 -10.788 -10.012 1.00 67.75 166 GLY A CA 1
ATOM 1274 C C . GLY A 1 166 ? 20.016 -10.287 -11.234 1.00 67.75 166 GLY A C 1
ATOM 1275 O O . GLY A 1 166 ? 20.569 -9.199 -11.196 1.00 67.75 166 GLY A O 1
ATOM 1276 N N . GLY A 1 167 ? 19.993 -11.024 -12.343 1.00 66.44 167 GLY A N 1
ATOM 1277 C CA . GLY A 1 167 ? 20.685 -10.682 -13.597 1.00 66.44 167 GLY A CA 1
ATOM 1278 C C . GLY A 1 167 ? 21.849 -11.630 -13.901 1.00 66.44 167 GLY A C 1
ATOM 1279 O O . GLY A 1 167 ? 22.138 -12.526 -13.111 1.00 66.44 167 GLY A O 1
ATOM 1280 N N . ASP A 1 168 ? 22.534 -11.429 -15.028 1.00 65.25 168 ASP A N 1
ATOM 1281 C CA . ASP A 1 168 ? 23.473 -12.418 -15.597 1.00 65.25 168 ASP A CA 1
ATOM 1282 C C . ASP A 1 168 ? 24.797 -12.578 -14.829 1.00 65.25 168 ASP A C 1
ATOM 1284 O O . ASP A 1 168 ? 25.570 -13.503 -15.073 1.00 65.25 168 ASP A O 1
ATOM 1288 N N . SER A 1 169 ? 25.097 -11.682 -13.886 1.00 68.62 169 SER A N 1
ATOM 1289 C CA . SER A 1 169 ? 26.293 -11.761 -13.036 1.00 68.62 169 SER A CA 1
ATOM 1290 C C . SER A 1 169 ? 25.946 -11.409 -11.591 1.00 68.62 169 SER A C 1
ATOM 1292 O O . SER A 1 169 ? 25.461 -10.305 -11.358 1.00 68.62 169 SER A O 1
ATOM 1294 N N . PRO A 1 170 ? 26.161 -12.284 -10.596 1.00 73.62 170 PRO A N 1
ATOM 1295 C CA . PRO A 1 170 ? 25.836 -11.980 -9.204 1.00 73.62 170 PRO A CA 1
ATOM 1296 C C . PRO A 1 170 ? 26.691 -10.822 -8.664 1.00 73.62 170 PRO A C 1
ATOM 1298 O O . PRO A 1 170 ? 27.897 -10.767 -8.901 1.00 73.62 170 PRO A O 1
ATOM 1301 N N . LEU A 1 171 ? 26.059 -9.900 -7.932 1.00 77.69 171 LEU A N 1
ATOM 1302 C CA . LEU A 1 171 ? 26.761 -8.823 -7.229 1.00 77.69 171 LEU A CA 1
ATOM 1303 C C . LEU A 1 171 ? 27.230 -9.317 -5.862 1.00 77.69 171 LEU A C 1
ATOM 1305 O O . LEU A 1 171 ? 26.529 -10.071 -5.186 1.00 77.69 171 LEU A O 1
ATOM 1309 N N . THR A 1 172 ? 28.385 -8.839 -5.411 1.00 82.06 172 THR A N 1
ATOM 1310 C CA . THR A 1 172 ? 28.852 -9.076 -4.042 1.00 82.06 172 THR A CA 1
ATOM 1311 C C . THR A 1 172 ? 28.342 -7.998 -3.086 1.00 82.06 172 THR A C 1
ATOM 1313 O O . THR A 1 172 ? 28.062 -6.859 -3.465 1.00 82.06 172 THR A O 1
ATOM 1316 N N . THR A 1 173 ? 28.253 -8.332 -1.797 1.00 79.44 173 THR A N 1
ATOM 1317 C CA . THR A 1 173 ? 27.869 -7.371 -0.748 1.00 79.44 173 THR A CA 1
ATOM 1318 C C . THR A 1 173 ? 28.817 -6.172 -0.696 1.00 79.44 173 THR A C 1
ATOM 1320 O O . THR A 1 173 ? 28.374 -5.051 -0.466 1.00 79.44 173 THR A O 1
ATOM 1323 N N . THR A 1 174 ? 30.104 -6.373 -0.984 1.00 81.00 174 THR A N 1
ATOM 1324 C CA . THR A 1 174 ? 31.097 -5.295 -1.038 1.00 81.00 174 THR A CA 1
ATOM 1325 C C . THR A 1 174 ? 30.786 -4.267 -2.122 1.00 81.00 174 THR A C 1
ATOM 1327 O O . THR A 1 174 ? 30.964 -3.083 -1.876 1.00 81.00 174 THR A O 1
ATOM 1330 N N . GLN A 1 175 ? 30.241 -4.680 -3.270 1.00 80.56 175 GLN A N 1
ATOM 1331 C CA . GLN A 1 175 ? 29.842 -3.766 -4.348 1.00 80.56 175 GLN A CA 1
ATOM 1332 C C . GLN A 1 175 ? 28.597 -2.939 -3.996 1.00 80.56 175 GLN A C 1
ATOM 1334 O O . GLN A 1 175 ? 28.476 -1.796 -4.428 1.00 80.56 175 GLN A O 1
ATOM 1339 N N . LEU A 1 176 ? 27.678 -3.486 -3.191 1.00 79.88 176 LEU A N 1
ATOM 1340 C CA . LEU A 1 176 ? 26.486 -2.760 -2.727 1.00 79.88 176 LEU A CA 1
ATOM 1341 C C . LEU A 1 176 ? 26.800 -1.726 -1.637 1.00 79.88 176 LEU A C 1
ATOM 1343 O O . LEU A 1 176 ? 26.070 -0.740 -1.508 1.00 79.88 176 LEU A O 1
ATOM 1347 N N . PHE A 1 177 ? 27.862 -1.959 -0.861 1.00 84.00 177 PHE A N 1
ATOM 1348 C CA . PHE A 1 177 ? 28.304 -1.093 0.235 1.00 84.00 177 PHE A CA 1
ATOM 1349 C C . PHE A 1 177 ? 29.553 -0.256 -0.093 1.00 84.00 177 PHE A C 1
ATOM 1351 O O . PHE A 1 177 ? 30.072 0.436 0.786 1.00 84.00 177 PHE A O 1
ATOM 1358 N N . ASP A 1 178 ? 30.030 -0.280 -1.337 1.00 83.06 178 ASP A N 1
ATOM 1359 C CA . ASP A 1 178 ? 31.143 0.562 -1.769 1.00 83.06 178 ASP A CA 1
ATOM 1360 C C . ASP A 1 178 ? 30.691 2.024 -1.873 1.00 83.06 178 ASP A C 1
ATOM 1362 O O . ASP A 1 178 ? 29.821 2.360 -2.674 1.00 83.06 178 ASP A O 1
ATOM 1366 N N . LYS A 1 179 ? 31.311 2.911 -1.085 1.00 76.56 179 LYS A N 1
ATOM 1367 C CA . LYS A 1 179 ? 31.015 4.353 -1.064 1.00 76.56 179 LYS A CA 1
ATOM 1368 C C . LYS A 1 179 ? 31.216 5.026 -2.423 1.00 76.56 179 LYS A C 1
ATOM 1370 O O . LYS A 1 179 ? 30.595 6.056 -2.673 1.00 76.56 179 LYS A O 1
ATOM 1375 N N . ASN A 1 180 ? 32.077 4.463 -3.269 1.00 70.06 180 ASN A N 1
ATOM 1376 C CA . ASN A 1 180 ? 32.353 4.983 -4.606 1.00 70.06 180 ASN A CA 1
ATOM 1377 C C . ASN A 1 180 ? 31.355 4.465 -5.653 1.00 70.06 180 ASN A C 1
ATOM 1379 O O . ASN A 1 180 ? 31.273 5.017 -6.749 1.00 70.06 180 ASN A O 1
ATOM 1383 N N . ALA A 1 181 ? 30.571 3.433 -5.325 1.00 69.81 181 ALA A N 1
ATOM 1384 C CA . ALA A 1 181 ? 29.477 2.967 -6.158 1.00 69.81 181 ALA A CA 1
ATOM 1385 C C . ALA A 1 181 ? 28.212 3.793 -5.873 1.00 69.81 181 ALA A C 1
ATOM 1387 O O . ALA A 1 181 ? 27.790 3.951 -4.726 1.00 69.81 181 ALA A O 1
ATOM 1388 N N . GLY A 1 182 ? 27.525 4.254 -6.925 1.00 72.38 182 GLY A N 1
ATOM 1389 C CA . GLY A 1 182 ? 26.256 4.994 -6.803 1.00 72.38 182 GLY A CA 1
ATOM 1390 C C . GLY A 1 182 ? 25.133 4.228 -6.078 1.00 72.38 182 GLY A C 1
ATOM 1391 O O . GLY A 1 182 ? 24.118 4.815 -5.708 1.00 72.38 182 GLY A O 1
ATOM 1392 N N . ALA A 1 183 ? 25.311 2.924 -5.836 1.00 81.19 183 ALA A N 1
ATOM 1393 C CA . ALA A 1 183 ? 24.378 2.069 -5.110 1.00 81.19 183 ALA A CA 1
ATOM 1394 C C . ALA A 1 183 ? 24.410 2.252 -3.581 1.00 81.19 183 ALA A C 1
ATOM 1396 O O . ALA A 1 183 ? 23.405 1.956 -2.933 1.00 81.19 183 ALA A O 1
ATOM 1397 N N . PHE A 1 184 ? 25.502 2.766 -2.993 1.00 84.69 184 PHE A N 1
ATOM 1398 C CA . PHE A 1 184 ? 25.642 2.875 -1.531 1.00 84.69 184 PHE A CA 1
ATOM 1399 C C . PHE A 1 184 ? 24.509 3.680 -0.889 1.00 84.69 184 PHE A C 1
ATOM 1401 O O . PHE A 1 184 ? 23.912 3.245 0.095 1.00 84.69 184 PHE A O 1
ATOM 1408 N N . GLY A 1 185 ? 24.170 4.832 -1.477 1.00 85.06 185 GLY A N 1
ATOM 1409 C CA . GLY A 1 185 ? 23.104 5.696 -0.967 1.00 85.06 185 GLY A CA 1
ATOM 1410 C C . GLY A 1 185 ? 21.731 5.019 -0.985 1.00 85.06 185 GLY A C 1
ATOM 1411 O O . GLY A 1 185 ? 20.979 5.126 -0.017 1.00 85.06 185 GLY A O 1
ATOM 1412 N N . VAL A 1 186 ? 21.428 4.270 -2.051 1.00 84.50 186 VAL A N 1
ATOM 1413 C CA . VAL A 1 186 ? 20.166 3.525 -2.190 1.00 84.50 186 VAL A CA 1
ATOM 1414 C C . VAL A 1 186 ? 20.102 2.400 -1.158 1.00 84.50 186 VAL A C 1
ATOM 1416 O O . VAL A 1 186 ? 19.138 2.318 -0.399 1.00 84.50 186 VAL A O 1
ATOM 1419 N N . THR A 1 187 ? 21.149 1.577 -1.079 1.00 88.06 187 THR A N 1
ATOM 1420 C CA . THR A 1 187 ? 21.235 0.444 -0.146 1.00 88.06 187 THR A CA 1
ATOM 1421 C C . THR A 1 187 ? 21.124 0.903 1.307 1.00 88.06 187 THR A C 1
ATOM 1423 O O . THR A 1 187 ? 20.345 0.339 2.078 1.00 88.06 187 THR A O 1
ATOM 1426 N N . LEU A 1 188 ? 21.857 1.954 1.688 1.00 89.56 188 LEU A N 1
ATOM 1427 C CA . LEU A 1 188 ? 21.834 2.485 3.049 1.00 89.56 188 LEU A CA 1
ATOM 1428 C C . LEU A 1 188 ? 20.477 3.115 3.392 1.00 89.56 188 LEU A C 1
ATOM 1430 O O . LEU A 1 188 ? 19.945 2.870 4.475 1.00 89.56 188 LEU A O 1
ATOM 1434 N N . GLY A 1 189 ? 19.894 3.886 2.469 1.00 88.44 189 GLY A N 1
ATOM 1435 C CA . GLY A 1 189 ? 18.574 4.493 2.652 1.00 88.44 189 GLY A CA 1
ATOM 1436 C C . GLY A 1 189 ? 17.474 3.445 2.837 1.00 88.44 189 GLY A C 1
ATOM 1437 O O . GLY A 1 189 ? 16.646 3.558 3.745 1.00 88.44 189 GLY A O 1
ATOM 1438 N N . VAL A 1 190 ? 17.505 2.380 2.034 1.00 90.38 190 VAL A N 1
ATOM 1439 C CA . VAL A 1 190 ? 16.607 1.226 2.169 1.00 90.38 190 VAL A CA 1
ATOM 1440 C C . VAL A 1 190 ? 16.792 0.536 3.520 1.00 90.38 190 VAL A C 1
ATOM 1442 O O . VAL A 1 190 ? 15.812 0.299 4.224 1.00 90.38 190 VAL A O 1
ATOM 1445 N N . LEU A 1 191 ? 18.031 0.249 3.919 1.00 91.75 191 LEU A N 1
ATOM 1446 C CA . LEU A 1 191 ? 18.305 -0.437 5.180 1.00 91.75 191 LEU A CA 1
ATOM 1447 C C . LEU A 1 191 ? 17.790 0.367 6.381 1.00 91.75 191 LEU A C 1
ATOM 1449 O O . LEU A 1 191 ? 17.037 -0.158 7.200 1.00 91.75 191 LEU A O 1
ATOM 1453 N N . ILE A 1 192 ? 18.158 1.649 6.469 1.00 91.69 192 ILE A N 1
ATOM 1454 C CA . ILE A 1 192 ? 17.774 2.514 7.591 1.00 91.69 192 ILE A CA 1
ATOM 1455 C C . ILE A 1 192 ? 16.253 2.675 7.646 1.00 91.69 192 ILE A C 1
ATOM 1457 O O . ILE A 1 192 ? 15.659 2.493 8.709 1.00 91.69 192 ILE A O 1
ATOM 1461 N N . SER A 1 193 ? 15.611 2.979 6.513 1.00 90.38 193 SER A N 1
ATOM 1462 C CA . SER A 1 193 ? 14.158 3.189 6.475 1.00 90.38 193 SER A CA 1
ATOM 1463 C C . SER A 1 193 ? 13.386 1.950 6.929 1.00 90.38 193 SER A C 1
ATOM 1465 O O . SER A 1 193 ? 12.505 2.057 7.783 1.00 90.38 193 SER A O 1
ATOM 1467 N N . GLN A 1 194 ? 13.752 0.763 6.443 1.00 91.31 194 GLN A N 1
ATOM 1468 C CA . GLN A 1 194 ? 13.048 -0.469 6.794 1.00 91.31 194 GLN A CA 1
ATOM 1469 C C . GLN A 1 194 ? 13.324 -0.924 8.227 1.00 91.31 194 GLN A C 1
ATOM 1471 O O . GLN A 1 194 ? 12.415 -1.433 8.884 1.00 91.31 194 GLN A O 1
ATOM 1476 N N . VAL A 1 195 ? 14.528 -0.698 8.761 1.00 90.44 195 VAL A N 1
ATOM 1477 C CA . VAL A 1 195 ? 14.820 -0.961 10.180 1.00 90.44 195 VAL A CA 1
ATOM 1478 C C . VAL A 1 195 ? 13.974 -0.058 11.079 1.00 90.44 195 VAL A C 1
ATOM 1480 O O . VAL A 1 195 ? 13.339 -0.553 12.009 1.00 90.44 195 VAL A O 1
ATOM 1483 N N . VAL A 1 196 ? 13.890 1.243 10.778 1.00 91.50 196 VAL A N 1
ATOM 1484 C CA . VAL A 1 196 ? 13.059 2.191 11.543 1.00 91.50 196 VAL A CA 1
ATOM 1485 C C . VAL A 1 196 ? 11.583 1.792 11.500 1.00 91.50 196 VAL A C 1
ATOM 1487 O O . VAL A 1 196 ? 10.934 1.736 12.546 1.00 91.50 196 VAL A O 1
ATOM 1490 N N . ILE A 1 197 ? 11.062 1.453 10.315 1.00 90.69 197 ILE A N 1
ATOM 1491 C CA . ILE A 1 197 ? 9.677 0.990 10.150 1.00 90.69 197 ILE A CA 1
ATOM 1492 C C . ILE A 1 197 ? 9.439 -0.293 10.951 1.00 90.69 197 ILE A C 1
ATOM 1494 O O . ILE A 1 197 ? 8.452 -0.378 11.678 1.00 90.69 197 ILE A O 1
ATOM 1498 N N . THR A 1 198 ? 10.349 -1.266 10.871 1.00 91.25 198 THR A N 1
ATOM 1499 C CA . THR A 1 198 ? 10.221 -2.549 11.578 1.00 91.25 198 THR A CA 1
ATOM 1500 C C . THR A 1 198 ? 10.217 -2.353 13.092 1.00 91.25 198 THR A C 1
ATOM 1502 O O . THR A 1 198 ? 9.368 -2.920 13.775 1.00 91.25 198 THR A O 1
ATOM 1505 N N . LEU A 1 199 ? 11.113 -1.518 13.629 1.00 90.75 199 LEU A N 1
ATOM 1506 C CA . LEU A 1 199 ? 11.166 -1.216 15.062 1.00 90.75 199 LEU A CA 1
ATOM 1507 C C . LEU A 1 199 ? 9.888 -0.516 15.535 1.00 90.75 199 LEU A C 1
ATOM 1509 O O . LEU A 1 199 ? 9.283 -0.928 16.527 1.00 90.75 199 LEU A O 1
ATOM 1513 N N . PHE A 1 200 ? 9.431 0.501 14.804 1.00 89.88 200 PHE A N 1
ATOM 1514 C CA . PHE A 1 200 ? 8.197 1.213 15.138 1.00 89.88 200 PHE A CA 1
ATOM 1515 C C . PHE A 1 200 ? 6.965 0.295 15.067 1.00 89.88 200 PHE A C 1
ATOM 1517 O O . PHE A 1 200 ? 6.074 0.336 15.926 1.00 89.88 200 PHE A O 1
ATOM 1524 N N . ALA A 1 201 ? 6.930 -0.589 14.074 1.00 88.62 201 ALA A N 1
ATOM 1525 C CA . ALA A 1 201 ? 5.883 -1.581 13.916 1.00 88.62 201 ALA A CA 1
ATOM 1526 C C . ALA A 1 201 ? 5.920 -2.631 15.039 1.00 88.62 201 ALA A C 1
ATOM 1528 O O . ALA A 1 201 ? 4.869 -2.968 15.583 1.00 88.62 201 ALA A O 1
ATOM 1529 N N . ALA A 1 202 ? 7.106 -3.092 15.450 1.00 89.38 202 ALA A N 1
ATOM 1530 C CA . ALA A 1 202 ? 7.270 -4.060 16.533 1.00 89.38 202 ALA A CA 1
ATOM 1531 C C . ALA A 1 202 ? 6.760 -3.498 17.865 1.00 89.38 202 ALA A C 1
ATOM 1533 O O . ALA A 1 202 ? 6.003 -4.172 18.566 1.00 89.38 202 ALA A O 1
ATOM 1534 N N . ILE A 1 203 ? 7.082 -2.234 18.164 1.00 88.38 203 ILE A N 1
ATOM 1535 C CA . ILE A 1 203 ? 6.522 -1.512 19.315 1.00 88.38 203 ILE A CA 1
ATOM 1536 C C . ILE A 1 203 ? 4.993 -1.473 19.206 1.00 88.38 203 ILE A C 1
ATOM 1538 O O . ILE A 1 203 ? 4.290 -1.830 20.149 1.00 88.38 203 ILE A O 1
ATOM 1542 N N . THR A 1 204 ? 4.457 -1.110 18.039 1.00 87.69 204 THR A N 1
ATOM 1543 C CA . THR A 1 204 ? 3.004 -1.067 17.818 1.00 87.69 204 THR A CA 1
ATOM 1544 C C . THR A 1 204 ? 2.351 -2.430 18.087 1.00 87.69 204 THR A C 1
ATOM 1546 O O . THR A 1 204 ? 1.369 -2.510 18.824 1.00 87.69 204 THR A O 1
ATOM 1549 N N . VAL A 1 205 ? 2.895 -3.523 17.549 1.00 86.44 205 VAL A N 1
ATOM 1550 C CA . VAL A 1 205 ? 2.357 -4.874 17.774 1.00 86.44 205 VAL A CA 1
ATOM 1551 C C . VAL A 1 205 ? 2.445 -5.260 19.252 1.00 86.44 205 VAL A C 1
ATOM 1553 O O . VAL A 1 205 ? 1.457 -5.745 19.805 1.00 86.44 205 VAL A O 1
ATOM 1556 N N . ALA A 1 206 ? 3.558 -4.964 19.927 1.00 85.44 206 ALA A N 1
ATOM 1557 C CA . ALA A 1 206 ? 3.736 -5.261 21.347 1.00 85.44 206 ALA A CA 1
ATOM 1558 C C . ALA A 1 206 ? 2.662 -4.610 22.239 1.00 85.44 206 ALA A C 1
ATOM 1560 O O . ALA A 1 206 ? 2.217 -5.233 23.202 1.00 85.44 206 ALA A O 1
ATOM 1561 N N . PHE A 1 207 ? 2.203 -3.397 21.907 1.00 82.62 207 PHE A N 1
ATOM 1562 C CA . PHE A 1 207 ? 1.160 -2.694 22.666 1.00 82.62 207 PHE A CA 1
ATOM 1563 C C . PHE A 1 207 ? -0.272 -3.065 22.246 1.00 82.62 207 PHE A C 1
ATOM 1565 O O . PHE A 1 207 ? -1.166 -3.140 23.088 1.00 82.62 207 PHE A O 1
ATOM 1572 N N . TYR A 1 208 ? -0.521 -3.305 20.956 1.00 80.44 208 TYR A N 1
ATOM 1573 C CA . TYR A 1 208 ? -1.883 -3.468 20.430 1.00 80.44 208 TYR A CA 1
ATOM 1574 C C . TYR A 1 208 ? -2.355 -4.921 20.316 1.00 80.44 208 TYR A C 1
ATOM 1576 O O . TYR A 1 208 ? -3.564 -5.160 20.250 1.00 80.44 208 TYR A O 1
ATOM 1584 N N . TYR A 1 209 ? -1.445 -5.899 20.325 1.00 79.19 209 TYR A N 1
ATOM 1585 C CA . TYR A 1 209 ? -1.790 -7.321 20.187 1.00 79.19 209 TYR A CA 1
ATOM 1586 C C . TYR A 1 209 ? -2.005 -8.056 21.522 1.00 79.19 209 TYR A C 1
ATOM 1588 O O . TYR A 1 209 ? -2.349 -9.238 21.526 1.00 79.19 209 TYR A O 1
ATOM 1596 N N . GLN A 1 210 ? -1.855 -7.368 22.658 1.00 77.31 210 GLN A N 1
ATOM 1597 C CA . GLN A 1 210 ? -2.146 -7.925 23.983 1.00 77.31 210 GLN A CA 1
ATOM 1598 C C . GLN A 1 210 ? -3.654 -8.129 24.190 1.00 77.31 210 GLN A C 1
ATOM 1600 O O . GLN A 1 210 ? -4.463 -7.330 23.722 1.00 77.31 210 GLN A O 1
ATOM 1605 N N . LYS A 1 211 ? -4.044 -9.170 24.943 1.00 64.31 211 LYS A N 1
ATOM 1606 C CA . LYS A 1 211 ? -5.461 -9.519 25.189 1.00 64.31 211 LYS A CA 1
ATOM 1607 C C . LYS A 1 211 ? -6.270 -8.383 25.842 1.00 64.31 211 LYS A C 1
ATOM 1609 O O . LYS A 1 211 ? -7.449 -8.255 25.541 1.00 64.31 211 LYS A O 1
ATOM 1614 N N . ASN A 1 212 ? -5.623 -7.524 26.635 1.00 70.44 212 ASN A N 1
ATOM 1615 C CA . ASN A 1 212 ? -6.253 -6.393 27.334 1.00 70.44 212 ASN A CA 1
ATOM 1616 C C . ASN A 1 212 ? -6.041 -5.040 26.624 1.00 70.44 212 ASN A C 1
ATOM 1618 O O . ASN A 1 212 ? -6.307 -3.989 27.205 1.00 70.44 212 ASN A O 1
ATOM 1622 N N . SER A 1 213 ? -5.526 -5.021 25.388 1.00 61.31 213 SER A N 1
ATOM 1623 C CA . SER A 1 213 ? -5.134 -3.773 24.712 1.00 61.31 213 SER A CA 1
ATOM 1624 C C . SER A 1 213 ? -6.315 -2.842 24.424 1.00 61.31 213 SER A C 1
ATOM 1626 O O . SER A 1 213 ? -6.144 -1.624 24.398 1.00 61.31 213 SER A O 1
ATOM 1628 N N . HIS A 1 214 ? -7.516 -3.394 24.235 1.00 66.12 214 HIS A N 1
ATOM 1629 C CA . HIS A 1 214 ? -8.736 -2.609 24.058 1.00 66.12 214 HIS A CA 1
ATOM 1630 C C . HIS A 1 214 ? -9.130 -1.882 25.355 1.00 66.12 214 HIS A C 1
ATOM 1632 O O . HIS A 1 214 ? -9.425 -0.686 25.338 1.00 66.12 214 HIS A O 1
ATOM 1638 N N . ASP A 1 215 ? -9.046 -2.572 26.491 1.00 63.59 215 ASP A N 1
ATOM 1639 C CA . ASP A 1 215 ? -9.411 -2.030 27.803 1.00 63.59 215 ASP A CA 1
ATOM 1640 C C . ASP A 1 215 ? -8.345 -1.064 28.338 1.00 63.59 215 ASP A C 1
ATOM 1642 O O . ASP A 1 215 ? -8.667 -0.052 28.953 1.00 63.59 215 ASP A O 1
ATOM 1646 N N . LEU A 1 216 ? -7.067 -1.294 28.017 1.00 62.06 216 LEU A N 1
ATOM 1647 C CA . LEU A 1 216 ? -5.970 -0.354 28.292 1.00 62.06 216 LEU A CA 1
ATOM 1648 C C . LEU A 1 216 ? -6.087 0.940 27.468 1.00 62.06 216 LEU A C 1
ATOM 1650 O O . LEU A 1 216 ? -5.670 2.012 27.914 1.00 62.06 216 LEU A O 1
ATOM 1654 N N . PHE A 1 217 ? -6.680 0.862 26.275 1.00 63.91 217 PHE A N 1
ATOM 1655 C CA . PHE A 1 217 ? -6.903 2.015 25.403 1.00 63.91 217 PHE A CA 1
ATOM 1656 C C . PHE A 1 217 ? -8.135 2.843 25.817 1.00 63.91 217 PHE A C 1
ATOM 1658 O O . PHE A 1 217 ? -8.132 4.081 25.711 1.00 63.91 217 PHE A O 1
ATOM 1665 N N . THR A 1 218 ? -9.184 2.180 26.312 1.00 63.66 218 THR A N 1
ATOM 1666 C CA . THR A 1 218 ? -10.459 2.801 26.718 1.00 63.66 218 THR A CA 1
ATOM 1667 C C . THR A 1 218 ? -10.534 3.150 28.210 1.00 63.66 218 THR A C 1
ATOM 1669 O O . THR A 1 218 ? -11.285 4.056 28.571 1.00 63.66 218 THR A O 1
ATOM 1672 N N . GLY A 1 219 ? -9.714 2.517 29.051 1.00 61.47 219 GLY A N 1
ATOM 1673 C CA . GLY A 1 219 ? -9.703 2.640 30.509 1.00 61.47 219 GLY A CA 1
ATOM 1674 C C . GLY A 1 219 ? -9.198 3.978 31.088 1.00 61.47 219 GLY A C 1
ATOM 1675 O O . GLY A 1 219 ? -9.021 4.973 30.365 1.00 61.47 219 GLY A O 1
ATOM 1676 N N . PRO A 1 220 ? -8.984 4.040 32.421 1.00 59.59 220 PRO A N 1
ATOM 1677 C CA . PRO A 1 220 ? -8.608 5.266 33.128 1.00 59.59 220 PRO A CA 1
ATOM 1678 C C . PRO A 1 220 ? -7.308 5.887 32.588 1.00 59.59 220 PRO A C 1
ATOM 1680 O O . PRO A 1 220 ? -6.489 5.227 31.946 1.00 59.59 220 PRO A O 1
ATOM 1683 N N . LYS A 1 221 ? -7.150 7.207 32.767 1.00 60.22 221 LYS A N 1
ATOM 1684 C CA . LYS A 1 221 ? -6.022 7.977 32.212 1.00 60.22 221 LYS A CA 1
ATOM 1685 C C . LYS A 1 221 ? -4.693 7.514 32.826 1.00 60.22 221 LYS A C 1
ATOM 1687 O O . LYS A 1 221 ? -4.319 7.980 33.891 1.00 60.22 221 LYS A O 1
ATOM 1692 N N . ASN A 1 222 ? -3.968 6.668 32.100 1.00 74.38 222 ASN A N 1
ATOM 1693 C CA . ASN A 1 222 ? -2.613 6.226 32.435 1.00 74.38 222 ASN A CA 1
ATOM 1694 C C . ASN A 1 222 ? -1.617 6.686 31.357 1.00 74.38 222 ASN A C 1
ATOM 1696 O O . ASN A 1 222 ? -1.995 6.846 30.194 1.00 74.38 222 ASN A O 1
ATOM 1700 N N . ALA A 1 223 ? -0.334 6.837 31.709 1.00 73.62 223 ALA A N 1
ATOM 1701 C CA . ALA A 1 223 ? 0.730 7.206 30.761 1.00 73.62 223 ALA A CA 1
ATOM 1702 C C . ALA A 1 223 ? 0.792 6.259 29.544 1.00 73.62 223 ALA A C 1
ATOM 1704 O O . ALA A 1 223 ? 0.946 6.703 28.406 1.00 73.62 223 ALA A O 1
ATOM 1705 N N . LEU A 1 224 ? 0.550 4.963 29.773 1.00 76.12 224 LEU A N 1
ATOM 1706 C CA . LEU A 1 224 ? 0.479 3.933 28.734 1.00 76.12 224 LEU A CA 1
ATOM 1707 C C . LEU A 1 224 ? -0.651 4.201 27.722 1.00 76.12 224 LEU A C 1
ATOM 1709 O O . LEU A 1 224 ? -0.449 4.060 26.518 1.00 76.12 224 LEU A O 1
ATOM 1713 N N . ARG A 1 225 ? -1.816 4.681 28.178 1.00 76.50 225 ARG A N 1
ATOM 1714 C CA . ARG A 1 225 ? -2.937 5.056 27.300 1.00 76.50 225 ARG A CA 1
ATOM 1715 C C . ARG A 1 225 ? -2.574 6.238 26.405 1.00 76.50 225 ARG A C 1
ATOM 1717 O O . ARG A 1 225 ? -2.904 6.229 25.221 1.00 76.50 225 ARG A O 1
ATOM 1724 N N . THR A 1 226 ? -1.915 7.255 26.959 1.00 76.88 226 THR A N 1
ATOM 1725 C CA . THR A 1 226 ? -1.453 8.421 26.190 1.00 76.88 226 THR A CA 1
ATOM 1726 C C . THR A 1 226 ? -0.453 7.994 25.120 1.00 76.88 226 THR A C 1
ATOM 1728 O O . THR A 1 226 ? -0.603 8.381 23.964 1.00 76.88 226 THR A O 1
ATOM 1731 N N . PHE A 1 227 ? 0.498 7.126 25.472 1.00 82.44 227 PHE A N 1
ATOM 1732 C CA . PHE A 1 227 ? 1.479 6.594 24.529 1.00 82.44 227 PHE A CA 1
ATOM 1733 C C . PHE A 1 227 ? 0.831 5.781 23.399 1.00 82.44 227 PHE A C 1
ATOM 1735 O O . PHE A 1 227 ? 1.111 6.027 22.226 1.00 82.44 227 PHE A O 1
ATOM 1742 N N . MET A 1 228 ? -0.116 4.889 23.720 1.00 79.69 228 MET A N 1
ATOM 1743 C CA . MET A 1 228 ? -0.894 4.176 22.702 1.00 79.69 228 MET A CA 1
ATOM 1744 C C . MET A 1 228 ? -1.637 5.163 21.792 1.00 79.69 228 MET A C 1
ATOM 1746 O O . MET A 1 228 ? -1.509 5.094 20.576 1.00 79.69 228 MET A O 1
ATOM 1750 N N . LYS A 1 229 ? -2.353 6.151 22.341 1.00 80.25 229 LYS A N 1
ATOM 1751 C CA . LYS A 1 229 ? -3.051 7.157 21.520 1.00 80.25 229 LYS A CA 1
ATOM 1752 C C . LYS A 1 229 ? -2.117 7.901 20.562 1.00 80.25 229 LYS A C 1
ATOM 1754 O O . LYS A 1 229 ? -2.514 8.113 19.421 1.00 80.25 229 LYS A O 1
ATOM 1759 N N . ILE A 1 230 ? -0.900 8.241 20.987 1.00 84.19 230 ILE A N 1
ATOM 1760 C CA . ILE A 1 230 ? 0.108 8.869 20.119 1.00 84.19 230 ILE A CA 1
ATOM 1761 C C . ILE A 1 230 ? 0.466 7.940 18.953 1.00 84.19 230 ILE A C 1
ATOM 1763 O O . ILE A 1 230 ? 0.383 8.359 17.802 1.00 84.19 230 ILE A O 1
ATOM 1767 N N . ILE A 1 231 ? 0.777 6.667 19.223 1.00 85.12 231 ILE A N 1
ATOM 1768 C CA . ILE A 1 231 ? 1.077 5.674 18.176 1.00 85.12 231 ILE A CA 1
ATOM 1769 C C . ILE A 1 231 ? -0.097 5.528 17.199 1.00 85.12 231 ILE A C 1
ATOM 1771 O O . ILE A 1 231 ? 0.097 5.498 15.984 1.00 85.12 231 ILE A O 1
ATOM 1775 N N . ALA A 1 232 ? -1.326 5.473 17.715 1.00 82.62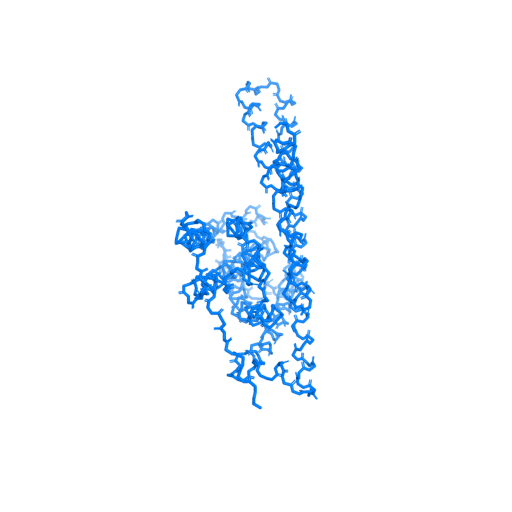 232 ALA A N 1
ATOM 1776 C CA . ALA A 1 232 ? -2.5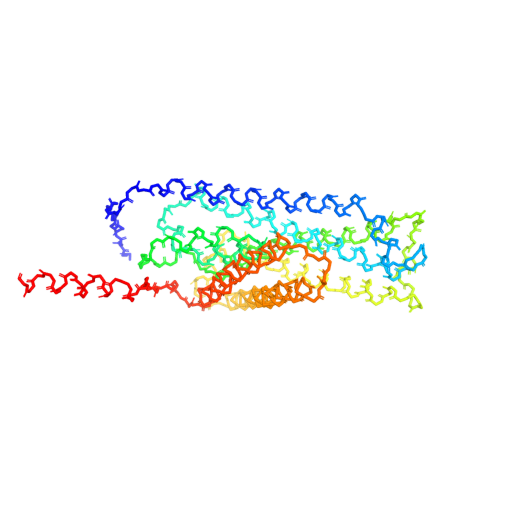31 5.394 16.895 1.00 82.62 232 ALA A CA 1
ATOM 1777 C C . ALA A 1 232 ? -2.701 6.617 15.979 1.00 82.62 232 ALA A C 1
ATOM 1779 O O . ALA A 1 232 ? -3.075 6.463 14.819 1.00 82.62 232 ALA A O 1
ATOM 1780 N N . VAL A 1 233 ? -2.411 7.821 16.480 1.00 85.50 233 VAL A N 1
ATOM 1781 C CA . VAL A 1 233 ? -2.449 9.055 15.681 1.00 85.50 233 VAL A CA 1
ATOM 1782 C C . VAL A 1 233 ? -1.350 9.058 14.619 1.00 85.50 233 VAL A C 1
ATOM 1784 O O . VAL A 1 233 ? -1.628 9.431 13.485 1.00 85.50 233 VAL A O 1
ATOM 1787 N N . ILE A 1 234 ? -0.140 8.583 14.930 1.00 86.75 234 ILE A N 1
ATOM 1788 C CA . ILE A 1 234 ? 0.943 8.461 13.940 1.00 86.75 234 ILE A CA 1
ATOM 1789 C C . ILE A 1 234 ? 0.510 7.549 12.786 1.00 86.75 234 ILE A C 1
ATOM 1791 O O . ILE A 1 234 ? 0.599 7.945 11.626 1.00 86.75 234 ILE A O 1
ATOM 1795 N N . TRP A 1 235 ? -0.036 6.366 13.081 1.00 86.69 235 TRP A N 1
ATOM 1796 C CA . TRP A 1 235 ? -0.544 5.470 12.037 1.00 86.69 235 TRP A CA 1
ATOM 1797 C C . TRP A 1 235 ? -1.714 6.066 11.254 1.00 86.69 235 TRP A C 1
ATOM 1799 O O . TRP A 1 235 ? -1.797 5.872 10.043 1.00 86.69 235 TRP A O 1
ATOM 1809 N N . LEU A 1 236 ? -2.594 6.822 11.914 1.00 85.44 236 LEU A N 1
ATOM 1810 C CA . LEU A 1 236 ? -3.677 7.539 11.243 1.00 85.44 236 LEU A CA 1
ATOM 1811 C C . LEU A 1 236 ? -3.137 8.585 10.256 1.00 85.44 236 LEU A C 1
ATOM 1813 O O . LEU A 1 236 ? -3.653 8.700 9.144 1.00 85.44 236 LEU A O 1
ATOM 1817 N N . ILE A 1 237 ? -2.081 9.313 10.628 1.00 87.50 237 ILE A N 1
ATOM 1818 C CA . ILE A 1 237 ? -1.396 10.264 9.745 1.00 87.50 237 ILE A CA 1
ATOM 1819 C C . ILE A 1 237 ? -0.780 9.528 8.553 1.00 87.50 237 ILE A C 1
ATOM 1821 O O . ILE A 1 237 ? -1.020 9.935 7.420 1.00 87.50 237 ILE A O 1
ATOM 1825 N N . VAL A 1 238 ? -0.069 8.418 8.782 1.00 87.56 238 VAL A N 1
ATOM 1826 C CA . VAL A 1 238 ? 0.519 7.598 7.705 1.00 87.56 238 VAL A CA 1
ATOM 1827 C C . VAL A 1 238 ? -0.556 7.142 6.716 1.00 87.56 238 VAL A C 1
ATOM 1829 O O . VAL A 1 238 ? -0.430 7.393 5.522 1.00 87.56 238 VAL A O 1
ATOM 1832 N N . VAL A 1 239 ? -1.658 6.567 7.208 1.00 85.12 239 VAL A N 1
ATOM 1833 C CA . VAL A 1 239 ? -2.819 6.168 6.390 1.00 85.12 239 VAL A CA 1
ATOM 1834 C C . VAL A 1 239 ? -3.370 7.345 5.587 1.00 85.12 239 VAL A C 1
ATOM 1836 O O . VAL A 1 239 ? -3.735 7.197 4.424 1.00 85.12 239 VAL A O 1
ATOM 1839 N N . THR A 1 240 ? -3.448 8.523 6.200 1.00 86.88 240 THR A N 1
ATOM 1840 C CA . THR A 1 240 ? -3.976 9.720 5.540 1.00 86.88 240 THR A CA 1
ATOM 1841 C C . THR A 1 240 ? -3.043 10.193 4.424 1.00 86.88 240 THR A C 1
ATOM 1843 O O . THR A 1 240 ? -3.518 10.530 3.344 1.00 86.88 240 THR A O 1
ATOM 1846 N N . ILE A 1 241 ? -1.725 10.163 4.646 1.00 89.00 241 ILE A N 1
ATOM 1847 C CA . ILE A 1 241 ? -0.719 10.479 3.622 1.00 89.00 241 ILE A CA 1
ATOM 1848 C C . ILE A 1 241 ? -0.819 9.493 2.451 1.00 89.00 241 ILE A C 1
ATOM 1850 O O . ILE A 1 241 ? -0.835 9.925 1.301 1.00 89.00 241 ILE A O 1
ATOM 1854 N N . GLU A 1 242 ? -0.956 8.191 2.719 1.00 85.69 242 GLU A N 1
ATOM 1855 C CA . GLU A 1 242 ? -1.154 7.182 1.668 1.00 85.69 242 GLU A CA 1
ATOM 1856 C C . GLU A 1 242 ? -2.413 7.477 0.834 1.00 85.69 242 GLU A C 1
ATOM 1858 O O . GLU A 1 242 ? -2.366 7.456 -0.397 1.00 85.69 242 GLU A O 1
ATOM 1863 N N . LEU A 1 243 ? -3.524 7.840 1.484 1.00 85.25 243 LEU A N 1
ATOM 1864 C CA . LEU A 1 243 ? -4.756 8.240 0.799 1.00 85.25 243 LEU A CA 1
ATOM 1865 C C . LEU A 1 243 ? -4.579 9.513 -0.050 1.00 85.25 243 LEU A C 1
ATOM 1867 O O . LEU A 1 243 ? -5.141 9.593 -1.143 1.00 85.25 243 LEU A O 1
ATOM 1871 N N . PHE A 1 244 ? -3.781 10.486 0.401 1.00 87.12 244 PHE A N 1
ATOM 1872 C CA . PHE A 1 244 ? -3.448 11.675 -0.393 1.00 87.12 244 PHE A CA 1
ATOM 1873 C C . PHE A 1 244 ? -2.581 11.348 -1.612 1.00 87.12 244 PHE A C 1
ATOM 1875 O O . PHE A 1 244 ? -2.832 11.877 -2.693 1.00 87.12 244 PHE A O 1
ATOM 1882 N N . ILE A 1 245 ? -1.601 10.452 -1.471 1.00 86.00 245 ILE A N 1
ATOM 1883 C CA . ILE A 1 245 ? -0.780 9.978 -2.595 1.00 86.00 245 ILE A CA 1
ATOM 1884 C C . ILE A 1 245 ? -1.667 9.296 -3.645 1.00 86.00 245 ILE A C 1
ATOM 1886 O O . ILE A 1 245 ? -1.539 9.557 -4.841 1.00 86.00 245 ILE A O 1
ATOM 1890 N N . LEU A 1 246 ? -2.621 8.472 -3.210 1.00 83.12 246 LEU A N 1
ATOM 1891 C CA . LEU A 1 246 ? -3.591 7.836 -4.101 1.00 83.12 246 LEU A CA 1
ATOM 1892 C C . LEU A 1 246 ? -4.494 8.858 -4.808 1.00 83.12 246 LEU A C 1
ATOM 1894 O O . LEU A 1 246 ? -4.774 8.710 -5.998 1.00 83.12 246 LEU A O 1
ATOM 1898 N N . LEU A 1 247 ? -4.911 9.917 -4.109 1.00 85.69 247 LEU A N 1
ATOM 1899 C CA . LEU A 1 247 ? -5.671 11.020 -4.699 1.00 85.69 247 LEU A CA 1
ATOM 1900 C C . LEU A 1 247 ? -4.852 11.756 -5.769 1.00 85.69 247 LEU A C 1
ATOM 1902 O O . LEU A 1 247 ? -5.372 12.043 -6.847 1.00 85.69 247 LEU A O 1
ATOM 1906 N N . PHE A 1 248 ? -3.564 11.992 -5.515 1.00 86.31 248 PHE A N 1
ATOM 1907 C CA . PHE A 1 248 ? -2.652 12.567 -6.500 1.00 86.31 248 PHE A CA 1
ATOM 1908 C C . PHE A 1 248 ? -2.511 11.671 -7.740 1.00 86.31 248 PHE A C 1
ATOM 1910 O O . PHE A 1 248 ? -2.683 12.150 -8.861 1.00 86.31 248 PHE A O 1
ATOM 1917 N N . PHE A 1 249 ? -2.296 10.361 -7.569 1.00 84.12 249 PHE A N 1
ATOM 1918 C CA . PHE A 1 249 ? -2.217 9.429 -8.701 1.00 84.12 249 PHE A CA 1
ATOM 1919 C C . PHE A 1 249 ? -3.510 9.359 -9.516 1.00 84.12 249 PHE A C 1
ATOM 1921 O O . PHE A 1 249 ? -3.455 9.249 -10.740 1.00 84.12 249 PHE A O 1
ATOM 1928 N N . ALA A 1 250 ? -4.671 9.457 -8.869 1.00 83.19 250 ALA A N 1
ATOM 1929 C CA . ALA A 1 250 ? -5.950 9.496 -9.567 1.00 83.19 250 ALA A CA 1
ATOM 1930 C C . ALA A 1 250 ? -6.081 10.738 -10.461 1.00 83.19 250 ALA A C 1
ATOM 1932 O O . ALA A 1 250 ? -6.544 10.629 -11.596 1.00 83.19 250 ALA A O 1
ATOM 1933 N N . ILE A 1 251 ? -5.613 11.897 -9.987 1.00 86.00 251 ILE A N 1
ATOM 1934 C CA . ILE A 1 251 ? -5.572 13.136 -10.773 1.00 86.00 251 ILE A CA 1
ATOM 1935 C C . ILE A 1 251 ? -4.601 12.997 -11.952 1.00 86.00 251 ILE A C 1
ATOM 1937 O O . ILE A 1 251 ? -4.978 13.274 -13.090 1.00 86.00 251 ILE A O 1
ATOM 1941 N N . VAL A 1 252 ? -3.380 12.506 -11.711 1.00 87.56 252 VAL A N 1
ATOM 1942 C CA . VAL A 1 252 ? -2.386 12.262 -12.774 1.00 87.56 252 VAL A CA 1
ATOM 1943 C C . VAL A 1 252 ? -2.943 11.319 -13.841 1.00 87.56 252 VAL A C 1
ATOM 1945 O O . VAL A 1 252 ? -2.746 11.544 -15.032 1.00 87.56 252 VAL A O 1
ATOM 1948 N N . ARG A 1 253 ? -3.703 10.297 -13.442 1.00 83.94 253 ARG A N 1
ATOM 1949 C CA . ARG A 1 253 ? -4.318 9.344 -14.371 1.00 83.94 253 ARG A CA 1
ATOM 1950 C C . ARG A 1 253 ? -5.404 9.967 -15.249 1.00 83.94 253 ARG A C 1
ATOM 1952 O O . ARG A 1 253 ? -5.512 9.589 -16.412 1.00 83.94 253 ARG A O 1
ATOM 1959 N N . ILE A 1 254 ? -6.171 10.931 -14.732 1.00 87.06 254 ILE A N 1
ATOM 1960 C CA . ILE A 1 254 ? -7.116 11.714 -15.547 1.00 87.06 254 ILE A CA 1
ATOM 1961 C C . ILE A 1 254 ? -6.353 12.519 -16.605 1.00 87.06 254 ILE A C 1
ATOM 1963 O O . ILE A 1 254 ? -6.726 12.488 -17.776 1.00 87.06 254 ILE A O 1
ATOM 1967 N N . PHE A 1 255 ? -5.262 13.190 -16.219 1.00 88.31 255 PHE A N 1
ATOM 1968 C CA . PHE A 1 255 ? -4.417 13.913 -17.173 1.00 88.31 255 PHE A CA 1
ATOM 1969 C C . PHE A 1 255 ? -3.776 12.984 -18.210 1.00 88.31 255 PHE A C 1
ATOM 1971 O O . PHE A 1 255 ? -3.720 13.346 -19.381 1.00 88.31 255 PHE A O 1
ATOM 1978 N N . GLY A 1 256 ? -3.357 11.779 -17.815 1.00 86.06 256 GLY A N 1
ATOM 1979 C CA . GLY A 1 256 ? -2.852 10.759 -18.737 1.00 86.06 256 GLY A CA 1
ATOM 1980 C C . GLY A 1 256 ? -3.892 10.351 -19.782 1.00 86.06 256 GLY A C 1
ATOM 1981 O O . GLY A 1 256 ? -3.617 10.403 -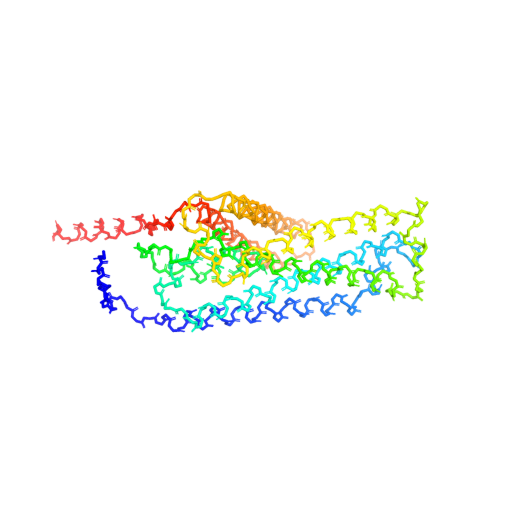20.975 1.00 86.06 256 GLY A O 1
ATOM 1982 N N . ALA A 1 257 ? -5.123 10.054 -19.355 1.00 85.00 257 ALA A N 1
ATOM 1983 C CA . ALA A 1 257 ? -6.206 9.726 -20.284 1.00 85.00 257 ALA A CA 1
ATOM 1984 C C . ALA A 1 257 ? -6.565 10.900 -21.215 1.00 85.00 257 ALA A C 1
ATOM 1986 O O . ALA A 1 257 ? -6.914 10.689 -22.376 1.00 85.00 257 ALA A O 1
ATOM 1987 N N . LEU A 1 258 ? -6.466 12.144 -20.731 1.00 86.88 258 LEU A N 1
ATOM 1988 C CA . LEU A 1 258 ? -6.656 13.331 -21.565 1.00 86.88 258 LEU A CA 1
ATOM 1989 C C . LEU A 1 258 ? -5.541 13.457 -22.612 1.00 86.88 258 LEU A C 1
ATOM 1991 O O . LEU A 1 258 ? -5.825 13.717 -23.781 1.00 86.88 258 LEU A O 1
ATOM 1995 N N . ALA A 1 259 ? -4.289 13.234 -22.209 1.00 87.19 259 ALA A N 1
ATOM 1996 C CA . ALA A 1 259 ? -3.144 13.235 -23.111 1.00 87.19 259 ALA A CA 1
ATOM 1997 C C . ALA A 1 259 ? -3.279 12.158 -24.199 1.00 87.19 259 ALA A C 1
ATOM 1999 O O . ALA A 1 259 ? -2.998 12.440 -25.360 1.00 87.19 259 ALA A O 1
ATOM 2000 N N . ASP A 1 260 ? -3.788 10.968 -23.870 1.00 84.69 260 ASP A N 1
ATOM 2001 C CA . ASP A 1 260 ? -4.029 9.897 -24.847 1.00 84.69 260 ASP A CA 1
ATOM 2002 C C . ASP A 1 260 ? -5.045 10.299 -25.927 1.00 84.69 260 ASP A C 1
ATOM 2004 O O . ASP A 1 260 ? -4.860 9.990 -27.110 1.00 84.69 260 ASP A O 1
ATOM 2008 N N . VAL A 1 261 ? -6.100 11.031 -25.552 1.00 85.62 261 VAL A N 1
ATOM 2009 C CA . VAL A 1 261 ? -7.078 11.575 -26.507 1.00 85.62 261 VAL A CA 1
ATOM 2010 C C . VAL A 1 261 ? -6.447 12.659 -27.378 1.00 85.62 261 VAL A C 1
ATOM 2012 O O . VAL A 1 261 ? -6.612 12.622 -28.596 1.00 85.62 261 VAL A O 1
ATOM 2015 N N . LEU A 1 262 ? -5.684 13.584 -26.789 1.00 86.69 262 LEU A N 1
ATOM 2016 C CA . LEU A 1 262 ? -4.992 14.642 -27.536 1.00 86.69 262 LEU A CA 1
ATOM 2017 C C . LEU A 1 262 ? -3.963 14.070 -28.521 1.00 86.69 262 LEU A C 1
ATOM 2019 O O . LEU A 1 262 ? -3.919 14.487 -29.677 1.00 86.69 262 LEU A O 1
ATOM 2023 N N . ASN A 1 263 ? -3.197 13.063 -28.100 1.00 85.38 263 ASN A N 1
ATOM 2024 C CA . ASN A 1 263 ? -2.262 12.342 -28.961 1.00 85.38 263 ASN A CA 1
ATOM 2025 C C . ASN A 1 263 ? -2.996 11.637 -30.105 1.00 85.38 263 ASN A C 1
ATOM 2027 O O . ASN A 1 263 ? -2.542 11.672 -31.243 1.00 85.38 263 ASN A O 1
ATOM 2031 N N . THR A 1 264 ? -4.158 11.044 -29.826 1.00 83.25 264 THR A N 1
ATOM 2032 C CA . THR A 1 264 ? -4.969 10.364 -30.846 1.00 83.25 264 THR A CA 1
ATOM 2033 C C . THR A 1 264 ? -5.605 11.336 -31.844 1.00 83.25 264 THR A C 1
ATOM 2035 O O . THR A 1 264 ? -5.770 10.978 -33.003 1.00 83.25 264 THR A O 1
ATOM 2038 N N . LEU A 1 265 ? -5.926 12.564 -31.421 1.00 81.50 265 LEU A N 1
ATOM 2039 C CA . LEU A 1 265 ? -6.435 13.636 -32.287 1.00 81.50 265 LEU A CA 1
ATOM 2040 C C . LEU A 1 265 ? -5.345 14.276 -33.160 1.00 81.50 265 LEU A C 1
ATOM 2042 O O . LEU A 1 265 ? -5.627 14.701 -34.278 1.00 81.50 265 LEU A O 1
ATOM 2046 N N . SER A 1 266 ? -4.116 14.367 -32.648 1.00 82.38 266 SER A N 1
ATOM 2047 C CA . SER A 1 266 ? -2.965 14.928 -33.370 1.00 82.38 266 SER A CA 1
ATOM 2048 C C . SER A 1 266 ? -2.451 13.987 -34.470 1.00 82.38 266 SER A C 1
ATOM 2050 O O . SER A 1 266 ? -1.914 14.419 -35.492 1.00 82.38 266 SER A O 1
ATOM 2052 N N . ASP A 1 267 ? -2.639 12.683 -34.277 1.00 82.88 267 ASP A N 1
ATOM 2053 C CA . ASP A 1 267 ? -2.095 11.643 -35.138 1.00 82.88 267 ASP A CA 1
ATOM 2054 C C . ASP A 1 267 ? -3.027 11.359 -36.333 1.00 82.88 267 ASP A C 1
ATOM 2056 O O . ASP A 1 267 ? -4.020 10.636 -36.231 1.00 82.88 267 ASP A O 1
ATOM 2060 N N . ARG A 1 268 ? -2.698 11.936 -37.500 1.00 67.50 268 ARG A N 1
ATOM 2061 C CA . ARG A 1 268 ? -3.507 11.853 -38.738 1.00 67.50 268 ARG A CA 1
ATOM 2062 C C . ARG A 1 268 ? -3.705 10.430 -39.279 1.00 67.50 268 ARG A C 1
ATOM 2064 O O . ARG A 1 268 ? -4.565 10.231 -40.131 1.00 67.50 268 ARG A O 1
ATOM 2071 N N . ASN A 1 269 ? -2.935 9.456 -38.793 1.00 74.38 269 ASN A N 1
ATOM 2072 C CA . ASN A 1 269 ? -3.009 8.058 -39.223 1.00 74.38 269 ASN A CA 1
ATOM 2073 C C . ASN A 1 269 ? -3.995 7.206 -38.407 1.00 74.38 269 ASN A C 1
ATOM 2075 O O . ASN A 1 269 ? -4.169 6.023 -38.707 1.00 74.38 269 ASN A O 1
ATOM 2079 N N . ARG A 1 270 ? -4.644 7.760 -37.375 1.00 75.50 270 ARG A N 1
ATOM 2080 C CA . ARG A 1 270 ? -5.568 6.997 -36.525 1.00 75.50 270 ARG A CA 1
ATOM 2081 C C . ARG A 1 270 ? -7.002 7.104 -37.030 1.00 75.50 270 ARG A C 1
ATOM 2083 O O . ARG A 1 270 ? -7.565 8.186 -37.159 1.00 75.50 270 ARG A O 1
ATOM 2090 N N . GLY A 1 271 ? -7.605 5.949 -37.307 1.00 81.31 271 GLY A N 1
ATOM 2091 C CA . GLY A 1 271 ? -8.990 5.863 -37.764 1.00 81.31 271 GLY A CA 1
ATOM 2092 C C . GLY A 1 271 ? -10.014 6.273 -36.690 1.00 81.31 271 GLY A C 1
ATOM 2093 O O . GLY A 1 271 ? -9.708 6.268 -35.493 1.00 81.31 271 GLY A O 1
ATOM 2094 N N . PRO A 1 272 ? -11.270 6.551 -37.082 1.00 81.94 272 PRO A N 1
ATOM 2095 C CA . PRO A 1 272 ? -12.327 7.022 -36.178 1.00 81.94 272 PRO A CA 1
ATOM 2096 C C . PRO A 1 272 ? -12.638 6.052 -35.024 1.00 81.94 272 PRO A C 1
ATOM 2098 O O . PRO A 1 272 ? -13.033 6.486 -33.944 1.00 81.94 272 PRO A O 1
ATOM 2101 N N . LEU A 1 273 ? -12.404 4.747 -35.208 1.00 83.31 273 LEU A N 1
ATOM 2102 C CA . LEU A 1 273 ? -12.544 3.736 -34.151 1.00 83.31 273 LEU A CA 1
ATOM 2103 C C . LEU A 1 273 ? -11.535 3.919 -33.006 1.00 83.31 273 LEU A C 1
ATOM 2105 O O . LEU A 1 273 ? -11.899 3.747 -31.845 1.00 83.31 273 LEU A O 1
ATOM 2109 N N . MET A 1 274 ? -10.289 4.299 -33.308 1.00 81.56 274 MET A N 1
ATOM 2110 C CA . MET A 1 274 ? -9.283 4.582 -32.277 1.00 81.56 274 MET A CA 1
ATOM 2111 C C . MET A 1 274 ? -9.628 5.851 -31.503 1.00 81.56 274 MET A C 1
ATOM 2113 O O . MET A 1 274 ? -9.470 5.882 -30.285 1.00 81.56 274 MET A O 1
ATOM 2117 N N . LEU A 1 275 ? -10.157 6.868 -32.190 1.00 84.25 275 LEU A N 1
ATOM 2118 C CA . LEU A 1 275 ? -10.637 8.080 -31.535 1.00 84.25 275 LEU A CA 1
ATOM 2119 C C . LEU A 1 275 ? -11.823 7.781 -30.607 1.00 84.25 275 LEU A C 1
ATOM 2121 O O . LEU A 1 275 ? -11.825 8.223 -29.460 1.00 84.25 275 LEU A O 1
ATOM 2125 N N . PHE A 1 276 ? -12.792 6.982 -31.063 1.00 86.06 276 PHE A N 1
ATOM 2126 C CA . PHE A 1 276 ? -13.918 6.555 -30.231 1.00 86.06 276 PHE A CA 1
ATOM 2127 C C . PHE A 1 276 ? -13.453 5.767 -28.999 1.00 86.06 276 PHE A C 1
ATOM 2129 O O . PHE A 1 276 ? -13.887 6.060 -27.887 1.00 86.06 276 PHE A O 1
ATOM 2136 N N . ALA A 1 277 ? -12.527 4.819 -29.168 1.00 85.75 277 ALA A N 1
ATOM 2137 C CA . ALA A 1 277 ? -11.959 4.058 -28.058 1.00 85.75 277 ALA A CA 1
ATOM 2138 C C . ALA A 1 277 ? -11.213 4.958 -27.055 1.00 85.75 277 ALA A C 1
ATOM 2140 O O . ALA A 1 277 ? -11.368 4.782 -25.846 1.00 85.75 277 ALA A O 1
ATOM 2141 N N . ALA A 1 278 ? -10.455 5.949 -27.534 1.00 84.94 278 ALA A N 1
ATOM 2142 C CA . ALA A 1 278 ? -9.750 6.904 -26.682 1.00 84.94 278 ALA A CA 1
ATOM 2143 C C . ALA A 1 278 ? -10.724 7.787 -25.882 1.00 84.94 278 ALA A C 1
ATOM 2145 O O . ALA A 1 278 ? -10.560 7.947 -24.673 1.00 84.94 278 ALA A O 1
ATOM 2146 N N . VAL A 1 279 ? -11.779 8.303 -26.522 1.00 86.88 279 VAL A N 1
ATOM 2147 C CA . VAL A 1 279 ? -12.821 9.100 -25.850 1.00 86.88 279 VAL A CA 1
ATOM 2148 C C . VAL A 1 279 ? -13.604 8.254 -24.846 1.00 86.88 279 VAL A C 1
ATOM 2150 O O . VAL A 1 279 ? -13.848 8.703 -23.727 1.00 86.88 279 VAL A O 1
ATOM 2153 N N . PHE A 1 280 ? -13.953 7.014 -25.195 1.00 85.88 280 PHE A N 1
ATOM 2154 C CA . PHE A 1 280 ? -14.609 6.091 -24.270 1.00 85.88 280 PHE A CA 1
ATOM 2155 C C . PHE A 1 280 ? -13.723 5.788 -23.054 1.00 85.88 280 PHE A C 1
ATOM 2157 O O . PHE A 1 280 ? -14.193 5.848 -21.917 1.00 85.88 280 PHE A O 1
ATOM 2164 N N . ASN A 1 281 ? -12.428 5.534 -23.272 1.00 84.12 281 ASN A N 1
ATOM 2165 C CA . ASN A 1 281 ? -11.463 5.332 -22.193 1.00 84.12 281 ASN A CA 1
ATOM 2166 C C . ASN A 1 281 ? -11.333 6.578 -21.302 1.00 84.12 281 ASN A C 1
ATOM 2168 O O . ASN A 1 281 ? -11.286 6.449 -20.078 1.00 84.12 281 ASN A O 1
ATOM 2172 N N . LEU A 1 282 ? -11.341 7.782 -21.883 1.00 86.38 282 LEU A N 1
ATOM 2173 C CA . LEU A 1 282 ? -11.357 9.036 -21.130 1.00 86.38 282 LEU A CA 1
ATOM 2174 C C . LEU A 1 282 ? -12.620 9.151 -20.272 1.00 86.38 282 LEU A C 1
ATOM 2176 O O . LEU A 1 282 ? -12.511 9.390 -19.073 1.00 86.38 282 LEU A O 1
ATOM 2180 N N . MET A 1 283 ? -13.806 8.939 -20.850 1.00 85.88 283 MET A N 1
ATOM 2181 C CA . MET A 1 283 ? -15.073 8.994 -20.111 1.00 85.88 283 MET A CA 1
ATOM 2182 C C . MET A 1 283 ? -15.094 7.997 -18.950 1.00 85.88 283 MET A C 1
ATOM 2184 O O . MET A 1 283 ? -15.430 8.365 -17.823 1.00 85.88 283 MET A O 1
ATOM 2188 N N . TRP A 1 284 ? -14.693 6.750 -19.207 1.00 82.19 284 TRP A N 1
ATOM 2189 C CA . TRP A 1 284 ? -14.607 5.713 -18.184 1.00 82.19 284 TRP A CA 1
ATOM 2190 C C . TRP A 1 284 ? -13.596 6.070 -17.091 1.00 82.19 284 TRP A C 1
ATOM 2192 O O . TRP A 1 284 ? -13.904 5.968 -15.903 1.00 82.19 284 TRP A O 1
ATOM 2202 N N . THR A 1 285 ? -12.408 6.538 -17.479 1.00 82.56 285 THR A N 1
ATOM 2203 C CA . THR A 1 285 ? -11.351 6.925 -16.539 1.00 82.56 285 THR A CA 1
ATOM 2204 C C . THR A 1 285 ? -11.787 8.104 -15.681 1.00 82.56 285 THR A C 1
ATOM 2206 O O . THR A 1 285 ? -11.636 8.044 -14.465 1.00 82.56 285 THR A O 1
ATOM 2209 N N . VAL A 1 286 ? -12.389 9.143 -16.264 1.00 83.94 286 VAL A N 1
ATOM 2210 C CA . VAL A 1 286 ? -12.922 10.286 -15.510 1.00 83.94 286 VAL A CA 1
ATOM 2211 C C . VAL A 1 286 ? -13.988 9.815 -14.525 1.00 83.94 286 VAL A C 1
ATOM 2213 O O . VAL A 1 286 ? -13.871 10.100 -13.337 1.00 83.94 286 VAL A O 1
ATOM 2216 N N . ALA A 1 287 ? -14.970 9.021 -14.962 1.00 81.38 287 ALA A N 1
ATOM 2217 C CA . ALA A 1 287 ? -16.015 8.510 -14.075 1.00 81.38 287 ALA A CA 1
ATOM 2218 C C . ALA A 1 287 ? -15.441 7.681 -12.908 1.00 81.38 287 ALA A C 1
ATOM 2220 O O . ALA A 1 287 ? -15.787 7.912 -11.745 1.00 81.38 287 ALA A O 1
ATOM 2221 N N . ALA A 1 288 ? -14.522 6.756 -13.200 1.00 78.25 288 ALA A N 1
ATOM 2222 C CA . ALA A 1 288 ? -13.885 5.908 -12.198 1.00 78.25 288 ALA A CA 1
ATOM 2223 C C . ALA A 1 288 ? -13.009 6.711 -11.219 1.00 78.25 288 ALA A C 1
ATOM 2225 O O . ALA A 1 288 ? -13.075 6.493 -10.007 1.00 78.25 288 ALA A O 1
ATOM 2226 N N . MET A 1 289 ? -12.214 7.664 -11.714 1.00 81.81 289 MET A N 1
ATOM 2227 C CA . MET A 1 289 ? -11.306 8.461 -10.883 1.00 81.81 289 MET A CA 1
ATOM 2228 C C . MET A 1 289 ? -12.048 9.533 -10.075 1.00 81.81 289 MET A C 1
ATOM 2230 O O . MET A 1 289 ? -11.718 9.743 -8.910 1.00 81.81 289 MET A O 1
ATOM 2234 N N . THR A 1 290 ? -13.102 10.160 -10.608 1.00 81.00 290 THR A N 1
ATOM 2235 C CA . THR A 1 290 ? -13.970 11.061 -9.827 1.00 81.00 290 THR A CA 1
ATOM 2236 C C . THR A 1 290 ? -14.644 10.310 -8.681 1.00 81.00 290 THR A C 1
ATOM 2238 O O . THR A 1 290 ? -14.673 10.797 -7.547 1.00 81.00 290 THR A O 1
ATOM 2241 N N . TYR A 1 291 ? -15.123 9.090 -8.942 1.00 78.62 291 TYR A N 1
ATOM 2242 C CA . TYR A 1 291 ? -15.649 8.216 -7.897 1.00 78.62 291 TYR A CA 1
ATOM 2243 C C . TYR A 1 291 ? -14.589 7.892 -6.828 1.00 78.62 291 TYR A C 1
ATOM 2245 O O . TYR A 1 291 ? -14.871 7.913 -5.623 1.00 78.62 291 TYR A O 1
ATOM 2253 N N . TYR A 1 292 ? -13.352 7.636 -7.257 1.00 75.94 292 TYR A N 1
ATOM 2254 C CA . TYR A 1 292 ? -12.228 7.360 -6.368 1.00 75.94 292 TYR A CA 1
ATOM 2255 C C . TYR A 1 292 ? -11.904 8.545 -5.451 1.00 75.94 292 TYR A C 1
ATOM 2257 O O . TYR A 1 292 ? -11.848 8.380 -4.231 1.00 75.94 292 TYR A O 1
ATOM 2265 N N . ILE A 1 293 ? -11.802 9.751 -6.017 1.00 81.81 293 ILE A N 1
ATOM 2266 C CA . ILE A 1 293 ? -11.572 11.001 -5.277 1.00 81.81 293 ILE A CA 1
ATOM 2267 C C . ILE A 1 293 ? -12.677 11.220 -4.237 1.00 81.81 293 ILE A C 1
ATOM 2269 O O . ILE A 1 293 ? -12.394 11.495 -3.069 1.00 81.81 293 ILE A O 1
ATOM 2273 N N . TYR A 1 294 ? -13.943 11.047 -4.629 1.00 80.75 294 TYR A N 1
ATOM 2274 C CA . TYR A 1 294 ? -15.073 11.181 -3.711 1.00 80.75 294 TYR A CA 1
ATOM 2275 C C . TYR A 1 294 ? -14.979 10.197 -2.535 1.00 80.75 294 TYR A C 1
ATOM 2277 O O . TYR A 1 294 ? -15.137 10.583 -1.373 1.00 80.75 294 TYR A O 1
ATOM 2285 N N . THR A 1 295 ? -14.685 8.929 -2.825 1.00 76.56 295 THR A N 1
ATOM 2286 C CA . THR A 1 295 ? -14.634 7.865 -1.813 1.00 76.56 295 THR A CA 1
ATOM 2287 C C . THR A 1 295 ? -13.458 8.042 -0.856 1.00 76.56 295 THR A C 1
ATOM 2289 O O . THR A 1 295 ? -13.623 7.854 0.353 1.00 76.56 295 THR A O 1
ATOM 2292 N N . ILE A 1 296 ? -12.295 8.465 -1.360 1.00 79.75 296 ILE A N 1
ATOM 2293 C CA . ILE A 1 296 ? -11.131 8.804 -0.533 1.00 79.75 296 ILE A CA 1
ATOM 2294 C C . ILE A 1 296 ? -11.469 9.953 0.413 1.00 79.75 296 ILE A C 1
ATOM 2296 O O . ILE A 1 296 ? -11.295 9.806 1.620 1.00 79.75 296 ILE A O 1
ATOM 2300 N N . ASN A 1 297 ? -12.029 11.053 -0.097 1.00 80.06 297 ASN A N 1
ATOM 2301 C CA . ASN A 1 297 ? -12.377 12.212 0.727 1.00 80.06 297 ASN A CA 1
ATOM 2302 C C . ASN A 1 297 ? -13.348 11.840 1.856 1.00 80.06 297 ASN A C 1
ATOM 2304 O O . ASN A 1 297 ? -13.148 12.214 3.012 1.00 80.06 297 ASN A O 1
ATOM 2308 N N . LYS A 1 298 ? -14.380 11.045 1.547 1.00 77.06 298 LYS A N 1
ATOM 2309 C CA . LYS A 1 298 ? -15.323 10.547 2.560 1.00 77.06 298 LYS A CA 1
ATOM 2310 C C . LYS A 1 298 ? -14.661 9.612 3.567 1.00 77.06 298 LYS A C 1
ATOM 2312 O O . LYS A 1 298 ? -15.019 9.642 4.742 1.00 77.06 298 LYS A O 1
ATOM 2317 N N . THR A 1 299 ? -13.695 8.815 3.128 1.00 76.00 299 THR A N 1
ATOM 2318 C CA . THR A 1 299 ? -12.943 7.920 4.008 1.00 76.00 299 THR A CA 1
ATOM 2319 C C . THR A 1 299 ? -12.028 8.701 4.950 1.00 76.00 299 THR A C 1
ATOM 2321 O O . THR A 1 299 ? -12.041 8.406 6.140 1.00 76.00 299 THR A O 1
ATOM 2324 N N . ILE A 1 300 ? -11.316 9.731 4.471 1.00 80.19 300 ILE A N 1
ATOM 2325 C CA . ILE A 1 300 ? -10.474 10.611 5.303 1.00 80.19 300 ILE A CA 1
ATOM 2326 C C . ILE A 1 300 ? -11.322 11.272 6.396 1.00 80.19 300 ILE A C 1
ATOM 2328 O O . ILE A 1 300 ? -11.007 11.160 7.577 1.00 80.19 300 ILE A O 1
ATOM 2332 N N . VAL A 1 301 ? -12.448 11.888 6.031 1.00 78.12 301 VAL A N 1
ATOM 2333 C CA . VAL A 1 301 ? -13.357 12.486 7.025 1.00 78.12 301 VAL A CA 1
ATOM 2334 C C . VAL A 1 301 ? -13.879 11.425 8.007 1.00 78.12 301 VAL A C 1
ATOM 2336 O O . VAL A 1 301 ? -13.965 11.678 9.207 1.00 78.12 301 VAL A O 1
ATOM 2339 N N . GLY A 1 302 ? -14.177 10.219 7.514 1.00 69.50 302 GLY A N 1
ATOM 2340 C CA . GLY A 1 302 ? -14.675 9.100 8.315 1.00 69.50 302 GLY A CA 1
ATOM 2341 C C . GLY A 1 302 ? -13.683 8.560 9.350 1.00 69.50 302 GLY A C 1
ATOM 2342 O O . GLY A 1 302 ? -14.086 8.255 10.468 1.00 69.50 302 GLY A O 1
ATOM 2343 N N . ILE A 1 303 ? -12.395 8.442 9.011 1.00 75.38 303 ILE A N 1
ATOM 2344 C CA . ILE A 1 303 ? -11.370 7.925 9.938 1.00 75.38 303 ILE A CA 1
ATOM 2345 C C . ILE A 1 303 ? -10.928 8.961 10.984 1.00 75.38 303 ILE A C 1
ATOM 2347 O O . ILE A 1 303 ? -10.446 8.574 12.049 1.00 75.38 303 ILE A O 1
ATOM 2351 N N . TRP A 1 304 ? -11.091 10.258 10.695 1.00 78.88 304 TRP A N 1
ATOM 2352 C CA . TRP A 1 304 ? -10.699 11.353 11.592 1.00 78.88 304 TRP A CA 1
ATOM 2353 C C . TRP A 1 304 ? -11.781 11.773 12.590 1.00 78.88 304 TRP A C 1
ATOM 2355 O O . TRP A 1 304 ? -11.451 12.399 13.597 1.00 78.88 304 TRP A O 1
ATOM 2365 N N . SER A 1 305 ? -13.046 11.414 12.369 1.00 69.50 305 SER A N 1
ATOM 2366 C CA . SER A 1 305 ? -14.120 11.746 13.308 1.00 69.50 305 SER A CA 1
ATOM 2367 C C . SER A 1 305 ? -13.950 11.048 14.656 1.00 69.50 305 SER A C 1
ATOM 2369 O O . SER A 1 305 ? -13.660 9.848 14.691 1.00 69.50 305 SER A O 1
ATOM 2371 N N . ASP A 1 306 ? -14.181 11.766 15.754 1.00 52.75 306 ASP A N 1
ATOM 2372 C CA . ASP A 1 306 ? -13.858 11.241 17.083 1.00 52.75 306 ASP A CA 1
ATOM 2373 C C . ASP A 1 306 ? -14.787 10.132 17.591 1.00 52.75 306 ASP A C 1
ATOM 2375 O O . ASP A 1 306 ? -14.344 9.333 18.401 1.00 52.75 306 ASP A O 1
ATOM 2379 N N . GLU A 1 307 ? -16.002 9.971 17.076 1.00 49.50 307 GLU A N 1
ATOM 2380 C CA . GLU A 1 307 ? -16.902 8.871 17.440 1.00 49.50 307 GLU A CA 1
ATOM 2381 C C . GLU A 1 307 ? -17.901 8.674 16.293 1.00 49.50 307 GLU A C 1
ATOM 2383 O O . GLU A 1 307 ? -18.810 9.480 16.134 1.00 49.50 307 GLU A O 1
ATOM 2388 N N . GLY A 1 308 ? -17.699 7.634 15.469 1.00 43.44 308 GLY A N 1
ATOM 2389 C CA . GLY A 1 308 ? -18.643 7.122 14.462 1.00 43.44 308 GLY A CA 1
ATOM 2390 C C . GLY A 1 308 ? -19.479 8.172 13.721 1.00 43.44 308 GLY A C 1
ATOM 2391 O O . GLY A 1 308 ? -20.586 8.495 14.142 1.00 43.44 308 GLY A O 1
ATOM 2392 N N . VAL A 1 309 ? -18.987 8.653 12.579 1.00 39.94 309 VAL A N 1
ATOM 2393 C CA . VAL A 1 309 ? -19.714 9.616 11.744 1.00 39.94 309 VAL A CA 1
ATOM 2394 C C . VAL A 1 309 ? -21.121 9.142 11.368 1.00 39.94 309 VAL A C 1
ATOM 2396 O O . VAL A 1 309 ? -21.294 8.274 10.509 1.00 39.94 309 VAL A O 1
ATOM 2399 N N . VAL A 1 310 ? -22.130 9.822 11.911 1.00 40.00 310 VAL A N 1
ATOM 2400 C CA . VAL A 1 310 ? -23.473 9.888 11.331 1.00 40.00 310 VAL A CA 1
ATOM 2401 C C . VAL A 1 310 ? -23.470 11.017 10.296 1.00 40.00 310 VAL A C 1
ATOM 2403 O O . VAL A 1 310 ? -23.546 12.188 10.655 1.00 40.00 310 VAL A O 1
ATOM 2406 N N . TYR A 1 311 ? -23.406 10.695 9.004 1.00 39.25 311 TYR A N 1
ATOM 2407 C CA . TYR A 1 311 ? -23.819 11.638 7.954 1.00 39.25 311 TYR A CA 1
ATOM 2408 C C . TYR A 1 311 ? -24.966 11.023 7.197 1.00 39.25 311 TYR A C 1
ATOM 2410 O O . TYR A 1 311 ? -24.764 9.962 6.651 1.00 39.25 311 TYR A O 1
ATOM 2418 N N . GLY A 1 312 ? -26.131 11.663 7.131 1.00 33.47 312 GLY A N 1
ATOM 2419 C CA . GLY A 1 312 ? -27.258 11.197 6.322 1.00 33.47 312 GLY A CA 1
ATOM 2420 C C . GLY A 1 312 ? -26.912 11.081 4.834 1.00 33.47 312 GLY A C 1
ATOM 2421 O O . GLY A 1 312 ? -26.046 11.786 4.313 1.00 33.47 312 GLY A O 1
ATOM 2422 N N . HIS A 1 313 ? -27.598 10.170 4.143 1.00 33.59 313 HIS A N 1
ATOM 2423 C CA . HIS A 1 313 ? -27.608 10.113 2.682 1.00 33.59 313 HIS A CA 1
ATOM 2424 C C . HIS A 1 313 ? -27.995 11.480 2.094 1.00 33.59 313 HIS A C 1
ATOM 2426 O O . HIS A 1 313 ? -28.695 12.243 2.758 1.00 33.59 313 HIS A O 1
ATOM 2432 N N . PHE A 1 314 ? -27.568 11.745 0.850 1.00 35.34 314 PHE A N 1
ATOM 2433 C CA . PHE A 1 314 ? -28.074 12.792 -0.050 1.00 35.34 314 PHE A CA 1
ATOM 2434 C C . PHE A 1 314 ? -29.526 13.189 0.279 1.00 35.34 314 PHE A C 1
ATOM 2436 O O . PHE A 1 314 ? -30.483 12.614 -0.236 1.00 35.34 314 PHE A O 1
ATOM 2443 N N . SER A 1 315 ? -29.699 14.202 1.127 1.00 38.31 315 SER A N 1
ATOM 2444 C CA . SER A 1 315 ? -31.015 14.772 1.398 1.00 38.31 315 SER A CA 1
ATOM 2445 C C . SER A 1 315 ? -31.509 15.578 0.202 1.00 38.31 315 SER A C 1
ATOM 2447 O O . SER A 1 315 ? -32.670 15.942 0.192 1.00 38.31 315 SER A O 1
ATOM 2449 N N . GLY A 1 316 ? -30.675 15.815 -0.819 1.00 35.53 316 GLY A N 1
ATOM 2450 C CA . GLY A 1 316 ? -31.077 16.443 -2.077 1.00 35.53 316 GLY A CA 1
ATOM 2451 C C . GLY A 1 316 ? -32.166 15.647 -2.794 1.00 35.53 316 GLY A C 1
ATOM 2452 O O . GLY A 1 316 ? -33.254 16.168 -2.990 1.00 35.53 316 GLY A O 1
ATOM 2453 N N . PHE A 1 317 ? -31.934 14.365 -3.093 1.00 36.00 317 PHE A N 1
ATOM 2454 C CA . PHE A 1 317 ? -32.918 13.551 -3.822 1.00 36.00 317 PHE A CA 1
ATOM 2455 C C . PHE A 1 317 ? -34.106 13.124 -2.956 1.00 36.00 317 PHE A C 1
ATOM 2457 O O . PHE A 1 317 ? -35.231 13.167 -3.428 1.00 36.00 317 PHE A O 1
ATOM 2464 N N . ALA A 1 318 ? -33.901 12.834 -1.667 1.00 42.97 318 ALA A N 1
ATOM 2465 C CA . ALA A 1 318 ? -35.008 12.523 -0.757 1.00 42.97 318 ALA A CA 1
ATOM 2466 C C . ALA A 1 318 ? -35.859 13.759 -0.389 1.00 42.97 318 ALA A C 1
ATOM 2468 O O . ALA A 1 318 ? -37.039 13.619 -0.071 1.00 42.97 318 ALA A O 1
ATOM 2469 N N . ARG A 1 319 ? -35.290 14.979 -0.415 1.00 41.09 319 ARG A N 1
ATOM 2470 C CA . ARG A 1 319 ? -36.074 16.226 -0.324 1.00 41.09 319 ARG A CA 1
ATOM 2471 C C . ARG A 1 319 ? -36.797 16.524 -1.625 1.00 41.09 319 ARG A C 1
ATOM 2473 O O . ARG A 1 319 ? -37.912 17.013 -1.537 1.00 41.09 319 ARG A O 1
ATOM 2480 N N . LEU A 1 320 ? -36.206 16.225 -2.782 1.00 48.03 320 LEU A N 1
ATOM 2481 C CA . LEU A 1 320 ? -36.882 16.363 -4.073 1.00 48.03 320 LEU A CA 1
ATOM 2482 C C . LEU A 1 320 ? -38.051 15.376 -4.180 1.00 48.03 320 LEU A C 1
ATOM 2484 O O . LEU A 1 320 ? -39.161 15.807 -4.445 1.00 48.03 320 LEU A O 1
ATOM 2488 N N . GLU A 1 321 ? -37.862 14.113 -3.804 1.00 43.97 321 GLU A N 1
ATOM 2489 C CA . GLU A 1 321 ? -38.922 13.096 -3.773 1.00 43.97 321 GLU A CA 1
ATOM 2490 C C . GLU A 1 321 ? -40.003 13.404 -2.716 1.00 43.97 321 GLU A C 1
ATOM 2492 O O . GLU A 1 321 ? -41.188 13.176 -2.949 1.00 43.97 321 GLU A O 1
ATOM 2497 N N . LYS A 1 322 ? -39.647 13.982 -1.556 1.00 49.94 322 LYS A N 1
ATOM 2498 C CA . LYS A 1 322 ? -40.642 14.482 -0.582 1.00 49.94 322 LYS A CA 1
ATOM 2499 C C . LYS A 1 322 ? -41.341 15.768 -1.025 1.00 49.94 322 LYS A C 1
ATOM 2501 O O . LYS A 1 322 ? -42.493 15.962 -0.652 1.00 49.94 322 LYS A O 1
ATOM 2506 N N . ALA A 1 323 ? -40.674 16.643 -1.772 1.00 53.47 323 ALA A N 1
ATOM 2507 C CA . ALA A 1 323 ? -41.283 17.849 -2.329 1.00 53.47 323 ALA A CA 1
ATOM 2508 C C . ALA A 1 323 ? -42.250 17.494 -3.469 1.00 53.47 323 ALA A C 1
ATOM 2510 O O . ALA A 1 323 ? -43.351 18.033 -3.528 1.00 53.47 323 ALA A O 1
ATOM 2511 N N . GLU A 1 324 ? -41.888 16.520 -4.301 1.00 49.25 324 GLU A N 1
ATOM 2512 C CA . GLU A 1 324 ? -42.696 16.021 -5.415 1.00 49.25 324 GLU A CA 1
ATOM 2513 C C . GLU A 1 324 ? -43.916 15.220 -4.918 1.00 49.25 324 GLU A C 1
ATOM 2515 O O . GLU A 1 324 ? -45.044 15.482 -5.339 1.00 49.25 324 GLU A O 1
ATOM 2520 N N . ASN A 1 325 ? -43.734 14.356 -3.909 1.00 49.56 325 ASN A N 1
ATOM 2521 C CA . ASN A 1 325 ? -44.836 13.659 -3.224 1.00 49.56 325 ASN A CA 1
ATOM 2522 C C . ASN A 1 325 ? -45.688 14.578 -2.324 1.00 49.56 325 ASN A C 1
ATOM 2524 O O . ASN A 1 325 ? -46.821 14.244 -1.971 1.00 49.56 325 ASN A O 1
ATOM 2528 N N . GLY A 1 326 ? -45.151 15.734 -1.922 1.00 48.53 326 GLY A N 1
ATOM 2529 C CA . GLY A 1 326 ? -45.878 16.765 -1.180 1.00 48.53 326 GLY A CA 1
ATOM 2530 C C . GLY A 1 326 ? -46.806 17.594 -2.071 1.00 48.53 326 GLY A C 1
ATOM 2531 O O . GLY A 1 326 ? -47.881 17.988 -1.626 1.00 48.53 326 GLY A O 1
ATOM 2532 N N . GLN A 1 327 ? -46.436 17.806 -3.338 1.00 46.81 327 GLN A N 1
ATOM 2533 C CA . GLN A 1 327 ? -47.255 18.533 -4.314 1.00 46.81 327 GLN A CA 1
ATOM 2534 C C . GLN A 1 327 ? -48.371 17.677 -4.929 1.00 46.81 327 GLN A C 1
ATOM 2536 O O . GLN A 1 327 ? -49.435 18.206 -5.244 1.00 46.81 327 GLN A O 1
ATOM 2541 N N . THR A 1 328 ? -48.192 16.358 -5.043 1.00 47.97 328 THR A N 1
ATOM 2542 C CA . THR A 1 328 ? -49.243 15.444 -5.539 1.00 47.97 328 THR A CA 1
ATOM 2543 C C . THR A 1 328 ? -50.374 15.206 -4.539 1.00 47.97 328 THR A C 1
ATOM 2545 O O . THR A 1 328 ? -51.440 14.757 -4.939 1.00 47.97 328 THR A O 1
ATOM 2548 N N . ARG A 1 329 ? -50.188 15.530 -3.252 1.00 45.94 329 ARG A N 1
ATOM 2549 C CA . ARG A 1 329 ? -51.251 15.461 -2.228 1.00 45.94 329 ARG A CA 1
ATOM 2550 C C . ARG A 1 329 ? -52.046 16.760 -2.057 1.00 45.94 329 ARG A C 1
ATOM 2552 O O . ARG A 1 329 ? -52.957 16.792 -1.236 1.00 45.94 329 ARG A O 1
ATOM 2559 N N . GLN A 1 330 ? -51.692 17.818 -2.786 1.00 45.31 330 GLN A N 1
ATOM 2560 C CA . GLN A 1 330 ? -52.398 19.107 -2.773 1.00 45.31 330 GLN A CA 1
ATOM 2561 C C . GLN A 1 330 ? -53.091 19.427 -4.108 1.00 45.31 330 GLN A C 1
ATOM 2563 O O . GLN A 1 330 ? -53.459 20.577 -4.345 1.00 45.31 330 GLN A O 1
ATOM 2568 N N . ARG A 1 331 ? -53.279 18.428 -4.975 1.00 39.75 331 ARG A N 1
ATOM 2569 C CA . ARG A 1 331 ? -54.160 18.510 -6.142 1.00 39.75 331 ARG A CA 1
ATOM 2570 C C . ARG A 1 331 ? -55.311 17.533 -5.991 1.00 39.75 331 ARG A C 1
ATOM 2572 O O . ARG A 1 331 ? -55.058 16.431 -5.461 1.00 39.75 331 ARG A O 1
#

Organism: NCBI:txid74700